Protein AF-A0A4U8YUA2-F1 (afdb_monomer)

Mean predicted aligned error: 18.67 Å

Radius of gyration: 27.43 Å; Cα contacts (8 Å, |Δi|>4): 202; chains: 1; bounding box: 52×54×70 Å

Solvent-accessible surface area (backbone atoms only — not comparable to full-atom values): 13940 Å² total; per-residue (Å²): 134,86,80,70,59,59,68,62,52,44,63,75,42,66,85,40,68,74,49,69,78,42,39,79,84,63,69,68,68,74,66,82,73,74,81,74,66,74,56,71,40,84,48,94,53,44,68,64,56,44,57,73,78,28,96,49,52,61,60,50,37,63,76,41,53,87,39,75,69,44,64,33,20,24,35,80,49,64,67,50,71,56,73,74,72,81,74,72,44,51,46,78,49,90,68,47,62,54,50,66,73,77,32,96,54,40,59,64,52,36,66,77,38,54,85,38,73,70,47,63,32,18,26,38,76,48,57,76,31,72,57,66,71,78,79,58,70,99,51,44,58,47,79,50,91,66,46,73,58,53,56,76,78,30,95,53,38,50,64,50,31,65,77,39,54,85,40,70,70,45,63,35,15,31,39,76,36,61,75,36,70,58,73,76,74,65,97,75,66,62,48,80,48,92,62,45,87,68,66,83,41,89,95,53,58,60,58,59,49,29,66,76,38,49,85,38,70,81,40,54,38,13,32,42,78,44,66,72,102

pLDDT: mean 80.49, std 14.38, range [41.41, 97.56]

Secondary structure (DSSP, 8-state):
-----HHHHHHHTTTSHHHHH-TTTTT---S-------PPPSSS-HHHHHHHH-S-HHHHHHHTTTSHHHHT-TTTTT-PPPP--------SSS-THHHHHH-S-HHHHHHHTTTSHHHHT-TTTTTSS--------S----SSTTGGGGGGT-S-HHHHHHHTTTSHHHHT-TTTTTSSPPPPPPS----SSTTGGG---TTS-HHHHHHHTTTSHHHHT-TTTTT--

Structure (mmCIF, N/CA/C/O backbone):
data_AF-A0A4U8YUA2-F1
#
_entry.id   AF-A0A4U8YUA2-F1
#
loop_
_atom_site.group_PDB
_atom_site.id
_atom_site.type_symbol
_atom_site.label_atom_id
_atom_site.label_alt_id
_atom_site.label_comp_id
_atom_site.label_asym_id
_atom_site.label_entity_id
_atom_site.label_seq_id
_atom_site.pdbx_PDB_ins_code
_atom_site.Cartn_x
_atom_site.Cartn_y
_atom_site.Cartn_z
_atom_site.occupancy
_atom_site.B_iso_or_equiv
_atom_site.auth_seq_id
_atom_site.auth_comp_id
_atom_site.auth_asym_id
_atom_site.auth_atom_id
_atom_site.pdbx_PDB_model_num
ATOM 1 N N . ARG A 1 1 ? 25.770 -28.153 21.456 1.00 42.25 1 ARG A N 1
ATOM 2 C CA . ARG A 1 1 ? 24.840 -27.017 21.234 1.00 42.25 1 ARG A CA 1
ATOM 3 C C . ARG A 1 1 ? 23.872 -27.000 22.407 1.00 42.25 1 ARG A C 1
ATOM 5 O O . ARG A 1 1 ? 23.045 -27.896 22.490 1.00 42.25 1 ARG A O 1
ATOM 12 N N . ASN A 1 2 ? 24.036 -26.063 23.341 1.00 42.47 2 ASN A N 1
ATOM 13 C CA . ASN A 1 2 ? 23.171 -25.959 24.515 1.00 42.47 2 ASN A CA 1
ATOM 14 C C . ASN A 1 2 ? 21.816 -25.395 24.082 1.00 42.47 2 ASN A C 1
ATOM 16 O O .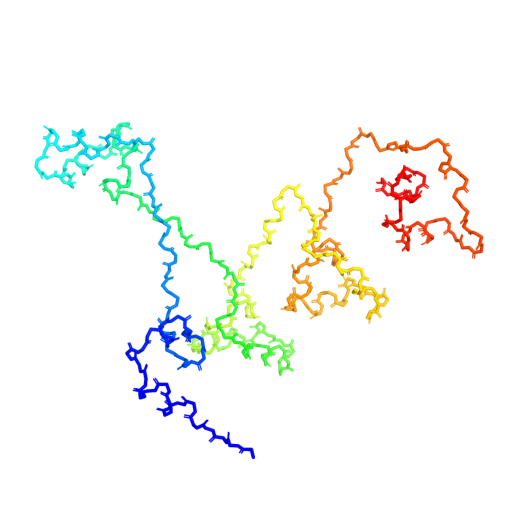 ASN A 1 2 ? 21.698 -24.202 23.813 1.00 42.47 2 ASN A O 1
ATOM 20 N N . HIS A 1 3 ? 20.812 -26.261 23.973 1.00 47.25 3 HIS A N 1
ATOM 21 C CA . HIS A 1 3 ? 19.421 -25.840 23.871 1.00 47.25 3 HIS A CA 1
ATOM 22 C C . HIS A 1 3 ? 18.975 -25.395 25.264 1.00 47.25 3 HIS A C 1
ATOM 24 O O . HIS A 1 3 ? 18.514 -26.205 26.062 1.00 47.25 3 HIS A O 1
ATOM 30 N N . TYR A 1 4 ? 19.168 -24.117 25.586 1.00 61.84 4 TYR A N 1
ATOM 31 C CA . TYR A 1 4 ? 18.462 -23.542 26.721 1.00 61.84 4 TYR A CA 1
ATOM 32 C C . TYR A 1 4 ? 16.973 -23.507 26.380 1.00 61.84 4 TYR A C 1
ATOM 34 O O . TYR A 1 4 ? 16.578 -23.005 25.327 1.00 61.84 4 TYR A O 1
ATOM 42 N N . ASP A 1 5 ? 16.161 -24.078 27.265 1.00 81.69 5 ASP A N 1
ATOM 43 C CA . ASP A 1 5 ? 14.710 -23.976 27.212 1.00 81.69 5 ASP A CA 1
ATOM 44 C C . ASP A 1 5 ? 14.322 -22.513 27.462 1.00 81.69 5 ASP A C 1
ATOM 46 O O . ASP A 1 5 ? 14.266 -22.034 28.600 1.00 81.69 5 ASP A O 1
ATOM 50 N N . VAL A 1 6 ? 14.122 -21.789 26.360 1.00 73.38 6 VAL A N 1
ATOM 51 C CA . VAL A 1 6 ? 13.794 -20.360 26.346 1.00 73.38 6 VAL A CA 1
ATOM 52 C C . VAL A 1 6 ? 12.538 -20.089 27.171 1.00 73.38 6 VAL A C 1
ATOM 54 O O . VAL A 1 6 ? 12.487 -19.087 27.878 1.00 73.38 6 VAL A O 1
ATOM 57 N N . ALA A 1 7 ? 11.557 -20.998 27.166 1.00 74.75 7 ALA A N 1
ATOM 58 C CA . ALA A 1 7 ? 10.335 -20.824 27.941 1.00 74.75 7 ALA A CA 1
ATOM 59 C C . ALA A 1 7 ? 10.626 -20.854 29.447 1.00 74.75 7 ALA A C 1
ATOM 61 O O . ALA A 1 7 ? 10.142 -19.998 30.189 1.00 74.75 7 ALA A O 1
ATOM 62 N N . LYS A 1 8 ? 11.472 -21.789 29.895 1.00 80.69 8 LYS A N 1
ATOM 63 C CA . LYS A 1 8 ? 11.865 -21.900 31.305 1.00 80.69 8 LYS A CA 1
ATOM 64 C C . LYS A 1 8 ? 12.661 -20.681 31.778 1.00 80.69 8 LYS A C 1
ATOM 66 O O . LYS A 1 8 ? 12.400 -20.174 32.867 1.00 80.69 8 LYS A O 1
ATOM 71 N N . TYR A 1 9 ? 13.574 -20.182 30.945 1.00 80.31 9 TYR A N 1
ATOM 72 C CA . TYR A 1 9 ? 14.346 -18.969 31.228 1.00 80.31 9 TYR A CA 1
ATOM 73 C C . TYR A 1 9 ? 13.445 -17.727 31.324 1.00 80.31 9 TYR A C 1
ATOM 75 O O . TYR A 1 9 ? 13.464 -17.012 32.322 1.00 80.31 9 TYR A O 1
ATOM 83 N N . CYS A 1 10 ? 12.580 -17.517 30.332 1.00 79.50 10 CYS A N 1
ATOM 84 C CA . CYS A 1 10 ? 11.653 -16.389 30.295 1.00 79.50 10 CYS A CA 1
ATOM 85 C C . CYS A 1 10 ? 10.691 -16.357 31.492 1.00 79.50 10 CYS A C 1
ATOM 87 O O . CYS A 1 10 ? 10.345 -15.283 31.979 1.00 79.50 10 CYS A O 1
ATOM 89 N N . ASN A 1 11 ? 10.254 -17.522 31.980 1.00 80.50 11 ASN A N 1
ATOM 90 C CA . ASN A 1 11 ? 9.349 -17.592 33.126 1.00 80.50 11 ASN A CA 1
ATOM 91 C C . ASN A 1 11 ? 10.069 -17.307 34.454 1.00 80.50 11 ASN A C 1
ATOM 93 O O . ASN A 1 11 ? 9.497 -16.664 35.331 1.00 80.50 11 ASN A O 1
ATOM 97 N N . ALA A 1 12 ? 11.325 -17.745 34.590 1.00 87.19 12 ALA A N 1
ATOM 98 C CA . ALA A 1 12 ? 12.141 -17.487 35.777 1.00 87.19 12 ALA A CA 1
ATOM 99 C C . ALA A 1 12 ? 12.519 -16.002 35.930 1.00 87.19 12 ALA A C 1
ATOM 101 O O . ALA A 1 12 ? 12.613 -15.512 37.050 1.00 87.19 12 ALA A O 1
ATOM 102 N N . HIS A 1 13 ? 12.671 -15.283 34.815 1.00 81.88 13 HIS A N 1
ATOM 103 C CA . HIS A 1 13 ? 13.149 -13.895 34.775 1.00 81.88 13 HIS A CA 1
ATOM 104 C C . HIS A 1 13 ? 12.051 -12.867 34.450 1.00 81.88 13 HIS A C 1
ATOM 106 O O . HIS A 1 13 ? 12.325 -11.752 34.014 1.00 81.88 13 HIS A O 1
ATOM 112 N N . ARG A 1 14 ? 10.776 -13.210 34.671 1.00 78.81 14 ARG A N 1
ATOM 113 C CA . ARG A 1 14 ? 9.614 -12.380 34.295 1.00 78.81 14 ARG A CA 1
ATOM 114 C C . ARG A 1 14 ? 9.592 -10.972 34.920 1.00 78.81 14 ARG A C 1
ATOM 116 O O . ARG A 1 14 ? 8.882 -10.102 34.423 1.00 78.81 14 ARG A O 1
ATOM 123 N N . GLY A 1 15 ? 10.316 -10.762 36.020 1.00 76.12 15 GLY A N 1
ATOM 124 C CA . GLY A 1 15 ? 10.404 -9.480 36.728 1.00 76.12 15 GLY A CA 1
ATOM 125 C C . GLY A 1 15 ? 11.532 -8.558 36.258 1.00 76.12 15 GLY A C 1
ATOM 126 O O . GLY A 1 15 ? 11.497 -7.371 36.589 1.00 76.12 15 GLY A O 1
ATOM 127 N N . ASP A 1 16 ? 12.485 -9.076 35.481 1.00 82.19 16 ASP A N 1
ATOM 128 C CA . ASP A 1 16 ? 13.707 -8.364 35.112 1.00 82.19 16 ASP A CA 1
ATOM 129 C C . ASP A 1 16 ? 13.422 -7.336 34.010 1.00 82.19 16 ASP A C 1
ATOM 131 O O . ASP A 1 16 ? 12.700 -7.612 33.047 1.00 82.19 16 ASP A O 1
ATOM 135 N N . ASP A 1 17 ? 14.017 -6.148 34.117 1.00 74.44 17 ASP A N 1
ATOM 136 C CA . ASP A 1 17 ? 13.772 -5.048 33.172 1.00 74.44 17 ASP A CA 1
ATOM 137 C C . ASP A 1 17 ? 14.191 -5.405 31.737 1.00 74.44 17 ASP A C 1
ATOM 139 O O . ASP A 1 17 ? 13.500 -5.072 30.777 1.00 74.44 17 ASP A O 1
ATOM 143 N N . PHE A 1 18 ? 15.231 -6.230 31.593 1.00 69.25 18 PHE A N 1
ATOM 144 C CA . PHE A 1 18 ? 15.662 -6.780 30.307 1.00 69.25 18 PHE A CA 1
ATOM 145 C C . PHE A 1 18 ? 14.570 -7.609 29.599 1.00 69.25 18 PHE A C 1
ATOM 147 O O . PHE A 1 18 ? 14.454 -7.575 28.373 1.00 69.25 18 PHE A O 1
ATOM 154 N N . ILE A 1 19 ? 13.736 -8.336 30.353 1.00 70.06 19 ILE A N 1
ATOM 155 C CA . ILE A 1 19 ? 12.627 -9.130 29.800 1.00 70.06 19 ILE A CA 1
ATOM 156 C C . ILE A 1 19 ? 11.422 -8.235 29.469 1.00 70.06 19 ILE A C 1
ATOM 158 O O . ILE A 1 19 ? 10.691 -8.526 28.518 1.00 70.06 19 ILE A O 1
ATOM 162 N N . LYS A 1 20 ? 11.239 -7.118 30.189 1.00 63.59 20 LYS A N 1
ATOM 163 C CA . LYS A 1 20 ? 10.190 -6.119 29.907 1.00 63.59 20 LYS A CA 1
ATOM 164 C C . LYS A 1 20 ? 10.446 -5.369 28.597 1.00 63.59 20 LYS A C 1
ATOM 166 O O . LYS A 1 20 ? 9.499 -5.148 27.844 1.00 63.59 20 LYS A O 1
ATOM 171 N N . ASP A 1 21 ? 11.709 -5.071 28.291 1.00 59.22 21 ASP A N 1
ATOM 172 C CA . ASP A 1 21 ? 12.109 -4.363 27.066 1.00 59.22 21 ASP A CA 1
ATOM 173 C C . ASP A 1 21 ? 12.197 -5.271 25.822 1.00 59.22 21 ASP A C 1
ATOM 175 O O . ASP A 1 21 ? 12.229 -4.786 24.689 1.00 59.22 21 ASP A O 1
ATOM 179 N N . CYS A 1 22 ? 12.173 -6.601 25.993 1.00 51.31 22 CYS A N 1
ATOM 180 C CA . CYS A 1 22 ? 12.247 -7.577 24.896 1.00 51.31 22 CYS A CA 1
ATOM 181 C C . CYS A 1 22 ? 11.047 -8.553 24.829 1.00 51.31 22 CYS A C 1
ATOM 183 O O . CYS A 1 22 ? 11.218 -9.777 24.758 1.00 51.31 22 CYS A O 1
ATOM 185 N N . PRO A 1 23 ? 9.798 -8.057 24.739 1.00 56.34 23 PRO A N 1
ATOM 186 C CA . PRO A 1 23 ? 8.598 -8.892 24.853 1.00 56.34 23 PRO A CA 1
ATOM 187 C C . PRO A 1 23 ? 8.382 -9.849 23.660 1.00 56.34 23 PRO A C 1
ATOM 189 O O . PRO A 1 23 ? 7.576 -10.779 23.736 1.00 56.34 23 PRO A O 1
ATOM 192 N N . ARG A 1 24 ? 9.133 -9.671 22.560 1.00 56.09 24 ARG A N 1
ATOM 193 C CA . ARG A 1 24 ? 9.069 -10.524 21.360 1.00 56.09 24 ARG A CA 1
ATOM 194 C C . ARG A 1 24 ? 9.702 -11.905 21.534 1.00 56.09 24 ARG A C 1
ATOM 196 O O . ARG A 1 24 ? 9.204 -12.848 20.929 1.00 56.09 24 ARG A O 1
ATOM 203 N N . PHE A 1 25 ? 10.771 -12.038 22.322 1.00 59.81 25 PHE A N 1
ATOM 204 C CA . PHE A 1 25 ? 11.511 -13.306 22.427 1.00 59.81 25 PHE A CA 1
ATOM 205 C C . PHE A 1 25 ? 10.837 -14.322 23.354 1.00 59.81 25 PHE A C 1
ATOM 207 O O . PHE A 1 25 ? 10.922 -15.523 23.115 1.00 59.81 25 PHE A O 1
ATOM 214 N N . CYS A 1 26 ? 10.123 -13.845 24.371 1.00 66.31 26 CYS A N 1
ATOM 215 C CA . CYS A 1 26 ? 9.484 -14.696 25.373 1.00 66.31 26 CYS A CA 1
ATOM 216 C C . CYS A 1 26 ? 7.994 -14.973 25.114 1.00 66.31 26 CYS A C 1
ATOM 218 O O . CYS A 1 26 ? 7.341 -15.614 25.932 1.00 66.31 26 CYS A O 1
ATOM 220 N N . GLY A 1 27 ? 7.424 -14.469 24.012 1.00 59.69 27 GLY A N 1
ATOM 221 C CA . GLY A 1 27 ? 6.011 -14.687 23.679 1.00 59.69 27 GLY A CA 1
ATOM 222 C C . GLY A 1 27 ? 5.011 -14.051 24.657 1.00 59.69 27 GLY A C 1
ATOM 223 O O . GLY A 1 27 ? 3.823 -14.344 24.579 1.00 59.69 27 GLY A O 1
ATOM 224 N N . PHE A 1 28 ? 5.454 -13.162 25.555 1.00 59.28 28 PHE A N 1
ATOM 225 C CA . PHE A 1 28 ? 4.600 -12.490 26.544 1.00 59.28 28 PHE A CA 1
ATOM 226 C C . PHE A 1 28 ? 3.779 -11.322 25.979 1.00 59.28 28 PHE A C 1
ATOM 228 O O . PHE A 1 28 ? 3.038 -10.685 26.727 1.00 59.28 28 PHE A O 1
ATOM 235 N N . CYS A 1 29 ? 3.861 -11.043 24.674 1.00 51.66 29 CYS A N 1
ATOM 236 C CA . CYS A 1 29 ? 2.968 -10.099 24.005 1.00 51.66 29 CYS A CA 1
ATOM 237 C C . CYS A 1 29 ? 1.522 -10.624 23.992 1.00 51.66 29 CYS A C 1
ATOM 239 O O . CYS A 1 29 ? 1.038 -11.120 22.975 1.00 51.66 29 CYS A O 1
ATOM 241 N N . ASN A 1 30 ? 0.804 -10.456 25.099 1.00 45.62 30 ASN A N 1
ATOM 242 C CA . ASN A 1 30 ? -0.648 -10.455 25.082 1.00 45.62 30 ASN A CA 1
ATOM 243 C C . ASN A 1 30 ? -1.097 -9.102 24.534 1.00 45.62 30 ASN A C 1
ATOM 245 O O . ASN A 1 30 ? -0.957 -8.090 25.211 1.00 45.62 30 ASN A O 1
ATOM 249 N N . SER A 1 31 ? -1.625 -9.113 23.307 1.00 42.41 31 SER A N 1
ATOM 250 C CA . SER A 1 31 ? -2.227 -7.984 22.585 1.00 42.41 31 SER A CA 1
ATOM 251 C C . SER A 1 31 ? -1.337 -6.747 22.420 1.00 42.41 31 SER A C 1
ATOM 253 O O . SER A 1 31 ? -0.896 -6.116 23.372 1.00 42.41 31 SER A O 1
ATOM 255 N N . ARG A 1 32 ? -1.148 -6.324 21.166 1.00 41.41 32 ARG A N 1
ATOM 256 C CA . ARG A 1 32 ? -0.830 -4.927 20.856 1.00 41.41 32 ARG A CA 1
ATOM 257 C C . ARG A 1 32 ? -1.768 -4.063 21.704 1.00 41.41 32 ARG A C 1
ATOM 259 O O . ARG A 1 32 ? -2.973 -4.107 21.459 1.00 41.41 32 ARG A O 1
ATOM 266 N N . GLN A 1 33 ? -1.252 -3.327 22.691 1.00 42.41 33 GLN A N 1
ATOM 267 C CA . GLN A 1 33 ? -2.025 -2.212 23.219 1.00 42.41 33 GLN A CA 1
ATOM 268 C C . GLN A 1 33 ? -2.370 -1.368 21.991 1.00 42.41 33 GLN A C 1
ATOM 270 O O . GLN A 1 33 ? -1.455 -1.020 21.233 1.00 42.41 33 GLN A O 1
ATOM 275 N N . PRO A 1 34 ? -3.662 -1.149 21.696 1.00 43.88 34 PRO A N 1
ATOM 276 C CA . PRO A 1 34 ? -4.023 -0.266 20.608 1.00 43.88 34 PRO A CA 1
ATOM 277 C C . PRO A 1 34 ? -3.313 1.048 20.899 1.00 43.88 34 PRO A C 1
ATOM 279 O O . PRO A 1 34 ? -3.418 1.558 22.014 1.00 43.88 34 PRO A O 1
ATOM 282 N N . VAL A 1 35 ? -2.538 1.540 19.929 1.00 44.75 35 VAL A N 1
ATOM 283 C CA . VAL A 1 35 ? -2.001 2.900 19.967 1.00 44.75 35 VAL A CA 1
ATOM 284 C C . VAL A 1 35 ? -3.204 3.775 20.281 1.00 44.75 35 VAL A C 1
ATOM 286 O O . VAL A 1 35 ? -4.112 3.881 19.453 1.00 44.75 35 VAL A O 1
ATOM 289 N N . GLN A 1 36 ? -3.293 4.273 21.516 1.00 47.56 36 GLN A N 1
ATOM 290 C CA . GLN A 1 36 ? -4.397 5.130 21.902 1.00 47.56 36 GLN A CA 1
ATOM 291 C C . GLN A 1 36 ? -4.201 6.394 21.088 1.00 47.56 36 GLN A C 1
ATOM 293 O O . GLN A 1 36 ? -3.315 7.196 21.368 1.00 47.56 36 GLN A O 1
ATOM 298 N N . VAL A 1 37 ? -4.976 6.525 20.015 1.00 53.03 37 VAL A N 1
ATOM 299 C CA . VAL A 1 37 ? -5.079 7.786 19.303 1.00 53.03 37 VAL A CA 1
ATOM 300 C C . VAL A 1 37 ? -5.806 8.716 20.261 1.00 53.03 37 VAL A C 1
ATOM 302 O O . VAL A 1 37 ? -7.031 8.681 20.378 1.00 53.03 37 VAL A O 1
ATOM 305 N N . VAL A 1 38 ? -5.017 9.459 21.034 1.00 59.03 38 VAL A N 1
ATOM 306 C CA . VAL A 1 38 ? -5.508 10.459 21.971 1.00 59.03 38 VAL A CA 1
ATOM 307 C C . VAL A 1 38 ? -6.126 11.557 21.125 1.00 59.03 38 VAL A C 1
ATOM 309 O O . VAL A 1 38 ? -5.462 12.189 20.308 1.00 59.03 38 VAL A O 1
ATOM 312 N N . CYS A 1 39 ? -7.431 11.738 21.262 1.00 72.25 39 CYS A N 1
ATOM 313 C CA . CYS A 1 39 ? -8.081 12.873 20.646 1.00 72.25 39 CYS A CA 1
ATOM 314 C C . CYS A 1 39 ? -7.733 14.125 21.445 1.00 72.25 39 CYS A C 1
ATOM 316 O O . CYS A 1 39 ? -7.845 14.133 22.672 1.00 72.25 39 CYS A O 1
ATOM 318 N N . HIS A 1 40 ? -7.287 15.159 20.744 1.00 81.19 40 HIS A N 1
ATOM 319 C CA . HIS A 1 40 ? -6.853 16.403 21.353 1.00 81.19 40 HIS A CA 1
ATOM 320 C C . HIS A 1 40 ? -7.950 17.457 21.256 1.00 81.19 40 HIS A C 1
ATOM 322 O O . HIS A 1 40 ? -8.667 17.541 20.258 1.00 81.19 40 HIS A O 1
ATOM 328 N N . ASP A 1 41 ? -8.052 18.281 22.293 1.00 86.81 41 ASP A N 1
ATOM 329 C CA . ASP A 1 41 ? -8.807 19.521 22.212 1.00 86.81 41 ASP A CA 1
ATOM 330 C C . ASP A 1 41 ? -8.132 20.456 21.207 1.00 86.81 41 ASP A C 1
ATOM 332 O O . ASP A 1 41 ? -6.905 20.566 21.162 1.00 86.81 41 ASP A O 1
ATOM 336 N N . THR A 1 42 ? -8.923 21.170 20.409 1.00 86.81 42 THR A N 1
ATOM 337 C CA . THR A 1 42 ? -8.382 22.210 19.521 1.00 86.81 42 THR A CA 1
ATOM 338 C C . THR A 1 42 ? -7.996 23.468 20.303 1.00 86.81 42 THR A C 1
ATOM 340 O O . THR A 1 42 ? -7.385 24.381 19.752 1.00 86.81 42 THR A O 1
ATOM 343 N N . ARG A 1 43 ? -8.362 23.527 21.590 1.00 89.00 43 ARG A N 1
ATOM 344 C CA . ARG A 1 43 ? -8.013 24.582 22.541 1.00 89.00 43 ARG A CA 1
ATOM 345 C C . ARG A 1 43 ? -7.327 24.004 23.769 1.00 89.00 43 ARG A C 1
ATOM 347 O O . ARG A 1 43 ? -7.638 22.911 24.214 1.00 89.00 43 ARG A O 1
ATOM 354 N N . ASN A 1 44 ? -6.429 24.780 24.362 1.00 89.38 44 ASN A N 1
ATOM 355 C CA . ASN A 1 44 ? -5.664 24.375 25.543 1.00 89.38 44 ASN A CA 1
ATOM 356 C C . ASN A 1 44 ? -6.307 24.798 26.878 1.00 89.38 44 ASN A C 1
ATOM 358 O O . ASN A 1 44 ? -5.817 24.415 27.938 1.00 89.38 44 ASN A O 1
ATOM 362 N N . ASP A 1 45 ? -7.380 25.594 26.855 1.00 90.00 45 ASP A N 1
ATOM 363 C CA . ASP A 1 45 ? -8.019 26.149 28.051 1.00 90.00 45 ASP A CA 1
ATOM 364 C C . ASP A 1 45 ? -9.298 25.412 28.481 1.00 90.00 45 ASP A C 1
ATOM 366 O O . ASP A 1 45 ? -9.905 25.786 29.486 1.00 90.00 45 ASP A O 1
ATOM 370 N N . CYS A 1 46 ? -9.671 24.339 27.779 1.00 89.75 46 CYS A N 1
ATOM 371 C CA . CYS A 1 46 ? -10.886 23.553 27.999 1.00 89.75 46 CYS A CA 1
ATOM 372 C C . CYS A 1 46 ? -11.084 23.124 29.460 1.00 89.75 46 CYS A C 1
ATOM 374 O O . CYS A 1 46 ? -12.109 23.454 30.061 1.00 89.75 46 CYS A O 1
ATOM 376 N N . SER A 1 47 ? -10.082 22.490 30.079 1.00 87.12 47 SER A N 1
ATOM 377 C CA . SER A 1 47 ? -10.161 22.036 31.476 1.00 87.12 47 SER A CA 1
ATOM 378 C C . SER A 1 47 ? -10.388 23.183 32.460 1.00 87.12 47 SER A C 1
ATOM 380 O O . SER A 1 47 ? -11.164 23.052 33.403 1.00 87.12 47 SER A O 1
ATOM 382 N N . ARG A 1 48 ? -9.740 24.334 32.237 1.00 88.38 48 ARG A N 1
ATOM 383 C CA . ARG A 1 48 ? -9.845 25.496 33.132 1.00 88.38 48 ARG A CA 1
ATOM 384 C C . ARG A 1 48 ? -11.186 26.203 32.985 1.00 88.38 48 ARG A C 1
ATOM 386 O O . ARG A 1 48 ? -11.737 26.668 33.977 1.00 88.38 48 ARG A O 1
ATOM 393 N N . VAL A 1 49 ? -11.676 26.337 31.757 1.00 84.50 49 VAL A N 1
ATOM 394 C CA . VAL A 1 49 ? -12.931 27.038 31.479 1.00 84.50 49 VAL A CA 1
ATOM 395 C C . VAL A 1 49 ? -14.109 26.215 31.985 1.00 84.50 49 VAL A C 1
ATOM 397 O O . VAL A 1 49 ? -14.937 26.754 32.709 1.00 84.50 49 VAL A O 1
ATOM 400 N N . ILE A 1 50 ? -14.150 24.911 31.707 1.00 87.31 50 ILE A N 1
ATOM 401 C CA . ILE A 1 50 ? -15.258 24.055 32.151 1.00 87.31 50 ILE A CA 1
ATOM 402 C C . ILE A 1 50 ? -15.290 23.942 33.685 1.00 87.31 50 ILE A C 1
ATOM 404 O O . ILE A 1 50 ? -16.358 24.070 34.282 1.00 87.31 50 ILE A O 1
ATOM 408 N N . ALA A 1 51 ? -14.126 23.828 34.336 1.00 86.38 51 ALA A N 1
ATOM 409 C CA . ALA A 1 51 ? -14.032 23.773 35.798 1.00 86.38 51 ALA A CA 1
ATOM 410 C C . ALA A 1 51 ? -14.503 25.056 36.514 1.00 86.38 51 ALA A C 1
ATOM 412 O O . ALA A 1 51 ? -14.780 25.015 37.709 1.00 86.38 51 ALA A O 1
ATOM 413 N N . ARG A 1 52 ? -14.602 26.200 35.815 1.00 88.06 52 ARG A N 1
ATOM 414 C CA . ARG A 1 52 ? -15.176 27.434 36.387 1.00 88.06 52 ARG A CA 1
ATOM 415 C C . ARG A 1 52 ? -16.701 27.430 36.416 1.00 88.06 52 ARG A C 1
ATOM 417 O O . ARG A 1 52 ? -17.275 28.138 37.235 1.00 88.06 52 ARG A O 1
ATOM 424 N N . TYR A 1 53 ? -17.339 26.682 35.518 1.00 84.12 53 TYR A N 1
ATOM 425 C CA . TYR A 1 53 ? -18.795 26.677 35.370 1.00 84.12 53 TYR A CA 1
ATOM 426 C C . TYR A 1 53 ? -19.465 25.494 36.065 1.00 84.12 53 TYR A C 1
ATOM 428 O O . TYR A 1 53 ? -20.646 25.574 36.394 1.00 84.12 53 TYR A O 1
ATOM 436 N N . SER A 1 54 ? -18.739 24.399 36.295 1.00 82.44 54 SER A N 1
ATOM 437 C CA . SER A 1 54 ? -19.291 23.211 36.936 1.00 82.44 54 SER A CA 1
ATOM 438 C C . SER A 1 54 ? -18.218 22.420 37.676 1.00 82.44 54 SER A C 1
ATOM 440 O O . SER A 1 54 ? -17.103 22.252 37.184 1.00 82.44 54 SER A O 1
ATOM 442 N N . HIS A 1 55 ? -18.589 21.868 38.832 1.00 84.25 55 HIS A N 1
ATOM 443 C CA . HIS A 1 55 ? -17.803 20.833 39.507 1.00 84.25 55 HIS A CA 1
ATOM 444 C C . HIS A 1 55 ? -17.891 19.479 38.785 1.00 84.25 55 HIS A C 1
ATOM 446 O O . HIS A 1 55 ? -16.989 18.656 38.918 1.00 84.25 55 HIS A O 1
ATOM 452 N N . ASP A 1 56 ? -18.945 19.267 37.989 1.00 89.31 56 ASP A N 1
ATOM 453 C CA . ASP A 1 56 ? -19.112 18.099 37.126 1.00 89.31 56 ASP A CA 1
ATOM 454 C C . ASP A 1 56 ? -18.902 18.502 35.661 1.00 89.31 56 ASP A C 1
ATOM 456 O O . ASP A 1 56 ? -19.794 19.024 34.981 1.00 89.31 56 ASP A O 1
ATOM 460 N N . VAL A 1 57 ? -17.674 18.277 35.192 1.00 86.94 57 VAL A N 1
ATOM 461 C CA . VAL A 1 57 ? -17.237 18.531 33.812 1.00 86.94 57 VAL A CA 1
ATOM 462 C C . VAL A 1 57 ? -18.090 17.741 32.823 1.00 86.94 57 VAL A C 1
ATOM 464 O O . VAL A 1 57 ? -18.460 18.258 31.771 1.00 86.94 57 VAL A O 1
ATOM 467 N N . ARG A 1 58 ? -18.429 16.494 33.156 1.00 86.81 58 ARG A N 1
ATOM 468 C CA . ARG A 1 58 ? -19.111 15.578 32.244 1.00 86.81 58 ARG A CA 1
ATOM 469 C C . ARG A 1 58 ? -20.560 16.002 32.039 1.00 86.81 58 ARG A C 1
ATOM 471 O O . ARG A 1 58 ? -21.023 16.038 30.899 1.00 86.81 58 ARG A O 1
ATOM 478 N N . ASP A 1 59 ? -21.253 16.365 33.111 1.00 89.25 59 ASP A N 1
ATOM 479 C CA . ASP A 1 59 ? -22.625 16.863 33.031 1.00 89.25 59 ASP A CA 1
ATOM 480 C C . ASP A 1 59 ? -22.714 18.200 32.269 1.00 89.25 59 ASP A C 1
ATOM 482 O O . ASP A 1 59 ? -23.551 18.357 31.377 1.00 89.25 59 ASP A O 1
ATOM 486 N N . TYR A 1 60 ? -21.780 19.127 32.521 1.00 92.06 60 TYR A N 1
ATOM 487 C CA . TYR A 1 60 ? -21.687 20.382 31.764 1.00 92.06 60 TYR A CA 1
ATOM 488 C C . TYR A 1 60 ? -21.478 20.129 30.267 1.00 92.06 60 TYR A C 1
ATOM 490 O O . TYR A 1 60 ? -22.223 20.636 29.427 1.00 92.06 60 TYR A O 1
ATOM 498 N N . CYS A 1 61 ? -20.504 19.284 29.924 1.00 92.81 61 CYS A N 1
ATOM 499 C CA . CYS A 1 61 ? -20.237 18.902 28.544 1.00 92.81 61 CYS A CA 1
ATOM 500 C C . CYS A 1 61 ? -21.481 18.304 27.868 1.00 92.81 61 CYS A C 1
ATOM 502 O O . CYS A 1 61 ? -21.759 18.626 26.714 1.00 92.81 61 CYS A O 1
ATOM 504 N N . HIS A 1 62 ? -22.251 17.449 28.554 1.00 91.94 62 HIS A N 1
ATOM 505 C CA . HIS A 1 62 ? -23.462 16.848 27.985 1.00 91.94 62 HIS A CA 1
ATOM 506 C C . HIS A 1 62 ? -24.568 17.872 27.725 1.00 91.94 62 HIS A C 1
ATOM 508 O O . HIS A 1 62 ? -25.170 17.840 26.649 1.00 91.94 62 HIS A O 1
ATOM 514 N N . ARG A 1 63 ? -24.809 18.789 28.668 1.00 94.38 63 ARG A N 1
ATOM 515 C CA . ARG A 1 63 ? -25.824 19.844 28.528 1.00 94.38 63 ARG A CA 1
ATOM 516 C C . ARG A 1 63 ? -25.490 20.829 27.407 1.00 94.38 63 ARG A C 1
ATOM 518 O O . ARG A 1 63 ? -26.382 21.237 26.670 1.00 94.38 63 ARG A O 1
ATOM 525 N N . HIS A 1 64 ? -24.207 21.134 27.225 1.00 93.25 64 HIS A N 1
ATOM 526 C CA . HIS A 1 64 ? -23.725 22.126 26.262 1.00 93.25 64 HIS A CA 1
ATOM 527 C C . HIS A 1 64 ? -23.076 21.503 25.012 1.00 93.25 64 HIS A C 1
ATOM 529 O O . HIS A 1 64 ? -22.349 22.172 24.284 1.00 93.25 64 HIS A O 1
ATOM 535 N N . ARG A 1 65 ? -23.353 20.226 24.710 1.00 90.69 65 ARG A N 1
ATOM 536 C CA . ARG A 1 65 ? -22.693 19.451 23.636 1.00 90.69 65 ARG A CA 1
ATOM 537 C C . ARG A 1 65 ? -22.682 20.129 22.260 1.00 90.69 65 ARG A C 1
ATOM 539 O O . ARG A 1 65 ? -21.759 19.916 21.477 1.00 90.69 65 ARG A O 1
ATOM 546 N N . ASN A 1 66 ? -23.717 20.907 21.955 1.00 90.00 66 ASN A N 1
ATOM 547 C CA . ASN A 1 66 ? -23.882 21.558 20.655 1.00 90.00 66 ASN A CA 1
ATOM 548 C C . ASN A 1 66 ? -23.277 22.967 20.597 1.00 90.00 66 ASN A C 1
ATOM 550 O O . ASN A 1 66 ? -23.314 23.592 19.540 1.00 90.00 66 ASN A O 1
ATOM 554 N N . GLU A 1 67 ? -22.726 23.479 21.697 1.00 93.25 67 GLU A N 1
ATOM 555 C CA . GLU A 1 67 ? -22.108 24.799 21.702 1.00 93.25 67 GLU A CA 1
ATOM 556 C C . GLU A 1 67 ? -20.747 24.786 20.989 1.00 93.25 67 GLU A C 1
ATOM 558 O O . GLU A 1 67 ? -19.958 23.855 21.190 1.00 93.25 67 GLU A O 1
ATOM 563 N N . PRO A 1 68 ? -20.409 25.842 20.220 1.00 90.62 68 PRO A N 1
ATOM 564 C CA . PRO A 1 68 ? -19.131 25.930 19.510 1.00 90.62 68 PRO A CA 1
ATOM 565 C C . PRO A 1 68 ? -17.911 25.766 20.423 1.00 90.62 68 PRO A C 1
ATOM 567 O O . PRO A 1 68 ? -16.895 25.214 20.011 1.00 90.62 68 PRO A O 1
ATOM 570 N N . PHE A 1 69 ? -18.018 26.221 21.676 1.00 90.31 69 PHE A N 1
ATOM 571 C CA . PHE A 1 69 ? -16.968 26.065 22.679 1.00 90.31 69 PHE A CA 1
ATOM 572 C C . PHE A 1 69 ? -16.740 24.590 23.049 1.00 90.31 69 PHE A C 1
ATOM 574 O O . PHE A 1 69 ? -15.608 24.113 23.021 1.00 90.31 69 PHE A O 1
ATOM 581 N N . ILE A 1 70 ? -17.808 23.836 23.323 1.00 92.06 70 ILE A N 1
ATOM 582 C CA . ILE A 1 70 ? -17.719 22.414 23.683 1.00 92.06 70 ILE A CA 1
ATOM 583 C C . ILE A 1 70 ? -17.250 21.559 22.504 1.00 92.06 70 ILE A C 1
ATOM 585 O O . ILE A 1 70 ? -16.491 20.606 22.689 1.00 92.06 70 ILE A O 1
ATOM 589 N N . GLN A 1 71 ? -17.607 21.939 21.277 1.00 88.50 71 GLN A N 1
ATOM 590 C CA . GLN A 1 71 ? -17.107 21.284 20.065 1.00 88.50 71 GLN A CA 1
ATOM 591 C C . GLN A 1 71 ? -15.592 21.430 19.860 1.00 88.50 71 GLN A C 1
ATOM 593 O O . GLN A 1 71 ? -15.017 20.631 19.123 1.00 88.50 71 GLN A O 1
ATOM 598 N N . GLN A 1 72 ? -14.945 22.405 20.504 1.00 90.62 72 GLN A N 1
ATOM 599 C CA . GLN A 1 72 ? -13.487 22.593 20.494 1.00 90.62 72 GLN A CA 1
ATOM 600 C C . GLN A 1 72 ? -12.785 21.859 21.652 1.00 90.62 72 GLN A C 1
ATOM 602 O O . GLN A 1 72 ? -11.559 21.746 21.659 1.00 90.62 72 GLN A O 1
ATOM 607 N N . CYS A 1 73 ? -13.563 21.331 22.601 1.00 92.19 73 CYS A N 1
ATOM 608 C CA . CYS A 1 73 ? -13.109 20.668 23.824 1.00 92.19 73 CYS A CA 1
ATOM 609 C C . CYS A 1 73 ? -13.494 19.179 23.860 1.00 92.19 73 CYS A C 1
ATOM 611 O O . CYS A 1 73 ? -13.867 18.638 24.902 1.00 92.19 73 CYS A O 1
ATOM 613 N N . GLN A 1 74 ? -13.467 18.507 22.706 1.00 88.69 74 GLN A N 1
ATOM 614 C CA . GLN A 1 74 ? -13.953 17.131 22.569 1.00 88.69 74 GLN A CA 1
ATOM 615 C C . GLN A 1 74 ? -13.117 16.103 23.343 1.00 88.69 74 GLN A C 1
ATOM 617 O O . GLN A 1 74 ? -13.665 15.076 23.749 1.00 88.69 74 GLN A O 1
ATOM 622 N N . GLY A 1 75 ? -11.823 16.361 23.540 1.00 86.19 75 GLY A N 1
ATOM 623 C CA . GLY A 1 75 ? -10.925 15.539 24.345 1.00 86.19 75 GLY A CA 1
ATOM 624 C C . GLY A 1 75 ? -11.258 15.670 25.828 1.00 86.19 75 GLY A C 1
ATOM 625 O O . GLY A 1 75 ? -11.560 14.667 26.472 1.00 86.19 75 GLY A O 1
ATOM 626 N N . THR A 1 76 ? -11.323 16.904 26.343 1.00 90.81 76 THR A N 1
ATOM 627 C CA . THR A 1 76 ? -11.727 17.191 27.733 1.00 90.81 76 THR A CA 1
ATOM 628 C C . THR A 1 76 ? -13.139 16.676 28.037 1.00 90.81 76 THR A C 1
ATOM 630 O O . THR A 1 76 ? -13.377 16.113 29.103 1.00 90.81 76 THR A O 1
ATOM 633 N N . CYS A 1 77 ? -14.080 16.822 27.102 1.00 89.94 77 CYS A N 1
ATOM 634 C CA . CYS A 1 77 ? -15.463 16.369 27.264 1.00 89.94 77 CYS A CA 1
ATOM 635 C C . CYS A 1 77 ? -15.692 14.883 26.940 1.00 89.94 77 CYS A C 1
ATOM 637 O O . CYS A 1 77 ? -16.816 14.399 27.076 1.00 89.94 77 CYS A O 1
ATOM 639 N N . GLY A 1 78 ? -14.675 14.152 26.471 1.00 85.00 78 GLY A N 1
ATOM 640 C CA . GLY A 1 78 ? -14.811 12.744 26.081 1.00 85.00 78 GLY A CA 1
ATOM 641 C C . GLY A 1 78 ? -15.769 12.499 24.906 1.00 85.00 78 GLY A C 1
ATOM 642 O O . GLY A 1 78 ? -16.269 11.388 24.736 1.00 85.00 78 GLY A O 1
ATOM 643 N N . PHE A 1 79 ? -16.051 13.520 24.092 1.00 85.81 79 PHE A N 1
ATOM 644 C CA . PHE A 1 79 ? -16.906 13.410 22.902 1.00 85.81 79 PHE A CA 1
ATOM 645 C C . PHE A 1 79 ? -16.175 12.931 21.665 1.00 85.81 79 PHE A C 1
ATOM 647 O O . PHE A 1 79 ? -16.811 12.549 20.678 1.00 85.81 79 PHE A O 1
ATOM 654 N N . CYS A 1 80 ? -14.852 12.909 21.723 1.00 75.19 80 CYS A N 1
ATOM 655 C CA . CYS A 1 80 ? -14.067 12.302 20.683 1.00 75.19 80 CYS A CA 1
ATOM 656 C C . CYS A 1 80 ? -14.411 10.823 20.526 1.00 75.19 80 CYS A C 1
ATOM 658 O O . CYS A 1 80 ? -14.182 10.003 21.416 1.00 75.19 80 CYS A O 1
ATOM 660 N N . ARG A 1 81 ? -14.861 10.456 19.329 1.00 62.50 81 ARG A N 1
ATOM 661 C CA . ARG A 1 81 ? -14.607 9.107 18.839 1.00 62.50 81 ARG A CA 1
ATOM 662 C C . ARG A 1 81 ? -13.139 9.077 18.456 1.00 62.50 81 ARG A C 1
ATOM 664 O O . ARG A 1 81 ? -12.736 9.850 17.589 1.00 62.50 81 ARG A O 1
ATOM 671 N N . ALA A 1 82 ? -12.352 8.206 19.089 1.00 53.69 82 ALA A N 1
ATOM 672 C CA . ALA A 1 82 ? -11.056 7.855 18.526 1.00 53.69 82 ALA A CA 1
ATOM 673 C C . ALA A 1 82 ? -11.292 7.549 17.037 1.00 53.69 82 ALA A C 1
ATOM 675 O O . ALA A 1 82 ? -12.255 6.825 16.735 1.00 53.69 82 ALA A O 1
ATOM 676 N N . PRO A 1 83 ? -10.513 8.129 16.104 1.00 53.41 83 PRO A N 1
ATOM 677 C CA . PRO A 1 83 ? -10.602 7.696 14.722 1.00 53.41 83 PRO A CA 1
ATOM 678 C C . PRO A 1 83 ? -10.463 6.181 14.756 1.00 53.41 83 PRO A C 1
ATOM 680 O O . PRO A 1 83 ? -9.578 5.666 15.449 1.00 53.41 83 PRO A O 1
ATOM 683 N N . ALA A 1 84 ? -11.406 5.479 14.114 1.00 48.31 84 ALA A N 1
ATOM 684 C CA . ALA A 1 84 ? -11.351 4.028 14.045 1.00 48.31 84 ALA A CA 1
ATOM 685 C C . ALA A 1 84 ? -9.904 3.679 13.683 1.00 48.31 84 ALA A C 1
ATOM 687 O O . ALA A 1 84 ? -9.397 4.286 12.729 1.00 48.31 84 ALA A O 1
ATOM 688 N N . PRO A 1 85 ? -9.212 2.835 14.481 1.00 50.19 85 PRO A N 1
ATOM 689 C CA . PRO A 1 85 ? -7.811 2.537 14.228 1.00 50.19 85 PRO A CA 1
ATOM 690 C C . PRO A 1 85 ? -7.713 2.220 12.749 1.00 50.19 85 PRO A C 1
ATOM 692 O O . PRO A 1 85 ? -8.563 1.472 12.259 1.00 50.19 85 PRO A O 1
ATOM 695 N N . ALA A 1 86 ? -6.789 2.873 12.037 1.00 50.62 86 ALA A N 1
ATOM 696 C CA . ALA A 1 86 ? -6.622 2.644 10.612 1.00 50.62 86 ALA A CA 1
ATOM 697 C C . ALA A 1 86 ? -6.505 1.130 10.449 1.00 50.62 86 ALA A C 1
ATOM 699 O O . ALA A 1 86 ? -5.516 0.536 10.884 1.00 50.62 86 ALA A O 1
ATOM 700 N N . TRP A 1 87 ? -7.581 0.493 9.977 1.00 52.97 87 TRP A N 1
ATOM 701 C CA . TRP A 1 87 ? -7.660 -0.955 9.920 1.00 52.97 87 TRP A CA 1
ATOM 702 C C . TRP A 1 87 ? -6.696 -1.338 8.814 1.00 52.97 87 TRP A C 1
ATOM 704 O O . TRP A 1 87 ? -7.033 -1.334 7.632 1.00 52.97 87 TRP A O 1
ATOM 714 N N . HIS A 1 88 ? -5.444 -1.576 9.193 1.00 67.38 88 HIS A N 1
ATOM 715 C CA . HIS A 1 88 ? -4.477 -2.160 8.299 1.00 67.38 88 HIS A CA 1
ATOM 716 C C . HIS A 1 88 ? -5.039 -3.533 7.971 1.00 67.38 88 HIS A C 1
ATOM 718 O O . HIS A 1 88 ? -5.118 -4.398 8.840 1.00 67.38 88 HIS A O 1
ATOM 724 N N . CYS A 1 89 ? -5.498 -3.694 6.735 1.00 81.62 89 CYS A N 1
ATOM 725 C CA . CYS A 1 89 ? -5.948 -4.974 6.227 1.00 81.62 89 CYS A CA 1
ATOM 726 C C . CYS A 1 89 ? -4.742 -5.909 6.153 1.00 81.62 89 CYS A C 1
ATOM 728 O O . CYS A 1 89 ? -4.011 -5.954 5.159 1.00 81.62 89 CYS A O 1
ATOM 730 N N . VAL A 1 90 ? -4.480 -6.587 7.258 1.00 82.69 90 VAL A N 1
ATOM 731 C CA . VAL A 1 90 ? -3.374 -7.513 7.415 1.00 82.69 90 VAL A CA 1
ATOM 732 C C . VAL A 1 90 ? -3.913 -8.796 8.002 1.00 82.69 90 VAL A C 1
ATOM 734 O O . VAL A 1 90 ? -4.851 -8.794 8.799 1.00 82.69 90 VAL A O 1
ATOM 737 N N . ASP A 1 91 ? -3.289 -9.896 7.615 1.00 88.88 91 ASP A N 1
ATOM 738 C CA . ASP A 1 91 ? -3.509 -11.152 8.299 1.00 88.88 91 ASP A CA 1
ATOM 739 C C . ASP A 1 91 ? -2.904 -11.051 9.702 1.00 88.88 91 ASP A C 1
ATOM 741 O O . ASP A 1 91 ? -1.773 -10.593 9.890 1.00 88.88 91 ASP A O 1
ATOM 745 N N . VAL A 1 92 ? -3.687 -11.435 10.707 1.00 87.56 92 VAL A N 1
ATOM 746 C CA . VAL A 1 92 ? -3.246 -11.458 12.107 1.00 87.56 92 VAL A CA 1
ATOM 747 C C . VAL A 1 92 ? -2.252 -12.600 12.315 1.00 87.56 92 VAL A C 1
ATOM 749 O O . VAL A 1 92 ? -1.335 -12.488 13.130 1.00 87.56 92 VAL A O 1
ATOM 752 N N . ARG A 1 93 ? -2.410 -13.688 11.552 1.00 89.38 93 ARG A N 1
ATOM 753 C CA . ARG A 1 93 ? -1.511 -14.840 11.572 1.00 89.38 93 ARG A CA 1
ATOM 754 C C . ARG A 1 93 ? -0.552 -14.834 10.388 1.00 89.38 93 ARG A C 1
ATOM 756 O O . ARG A 1 93 ? -0.857 -14.340 9.308 1.00 89.38 93 ARG A O 1
ATOM 763 N N . HIS A 1 94 ? 0.606 -15.448 10.600 1.00 85.25 94 HIS A N 1
ATOM 764 C CA . HIS A 1 94 ? 1.660 -15.566 9.596 1.00 85.25 94 HIS A CA 1
ATOM 765 C C . HIS A 1 94 ? 1.479 -16.772 8.667 1.00 85.25 94 HIS A C 1
ATOM 767 O O . HIS A 1 94 ? 2.138 -16.826 7.640 1.00 85.25 94 HIS A O 1
ATOM 773 N N . ASP A 1 95 ? 0.627 -17.738 9.012 1.00 89.12 95 ASP A N 1
ATOM 774 C CA . ASP A 1 95 ? 0.421 -18.997 8.285 1.00 89.12 95 ASP A CA 1
ATOM 775 C C . ASP A 1 95 ? -0.751 -18.955 7.290 1.00 89.12 95 ASP A C 1
ATOM 777 O O . ASP A 1 95 ? -1.069 -19.959 6.658 1.00 89.12 95 ASP A O 1
ATOM 781 N N . CYS A 1 96 ? -1.354 -17.783 7.068 1.00 92.56 96 CYS A N 1
ATOM 782 C CA . CYS A 1 96 ? -2.443 -17.610 6.102 1.00 92.56 96 CYS A CA 1
ATOM 783 C C . CYS A 1 96 ? -2.028 -17.919 4.650 1.00 92.56 96 CYS A C 1
ATOM 785 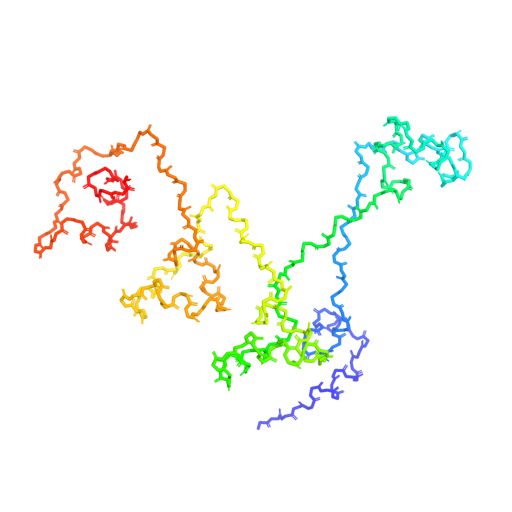O O . CYS A 1 96 ? -2.871 -18.313 3.847 1.00 92.56 96 CYS A O 1
ATOM 787 N N . TRP A 1 97 ? -0.728 -17.852 4.321 1.00 88.00 97 TRP A N 1
ATOM 788 C CA . TRP A 1 97 ? -0.197 -18.261 3.009 1.00 88.00 97 TRP A CA 1
ATOM 789 C C . TRP A 1 97 ? -0.517 -19.720 2.655 1.00 88.00 97 TRP A C 1
ATOM 791 O O . TRP A 1 97 ? -0.588 -20.059 1.474 1.00 88.00 97 TRP A O 1
ATOM 801 N N . TRP A 1 98 ? -0.728 -20.581 3.658 1.00 92.06 98 TRP A N 1
ATOM 802 C CA . TRP A 1 98 ? -1.094 -21.979 3.450 1.00 92.06 98 TRP A CA 1
ATOM 803 C C . TRP A 1 98 ? -2.390 -22.103 2.637 1.00 92.06 98 TRP A C 1
ATOM 805 O O . TRP A 1 98 ? -2.477 -22.953 1.755 1.00 92.06 98 TRP A O 1
ATOM 815 N N . ILE A 1 99 ? -3.355 -21.200 2.853 1.00 93.31 99 ILE A N 1
ATOM 816 C CA . ILE A 1 99 ? -4.635 -21.203 2.134 1.00 93.31 99 ILE A CA 1
ATOM 817 C C . ILE A 1 99 ? -4.396 -21.019 0.633 1.00 93.31 99 ILE A C 1
ATOM 819 O O . ILE A 1 99 ? -4.837 -21.841 -0.165 1.00 93.31 99 ILE A O 1
ATOM 823 N N . GLY A 1 100 ? -3.634 -19.985 0.259 1.00 88.81 100 GLY A N 1
ATOM 824 C CA . GLY A 1 100 ? -3.309 -19.700 -1.141 1.00 88.81 100 GLY A CA 1
ATOM 825 C C . GLY A 1 100 ? -2.466 -20.782 -1.815 1.00 88.81 100 GLY A C 1
ATOM 826 O O . GLY A 1 100 ? -2.519 -20.928 -3.030 1.00 88.81 100 GLY A O 1
ATOM 827 N N . LYS A 1 101 ? -1.706 -21.568 -1.043 1.00 88.44 101 LYS A N 1
ATOM 828 C CA . LYS A 1 101 ? -0.916 -22.683 -1.578 1.00 88.44 101 LYS A CA 1
ATOM 829 C C . LYS A 1 101 ? -1.740 -23.951 -1.808 1.00 88.44 101 LYS A C 1
ATOM 831 O O . LYS A 1 101 ? -1.452 -24.691 -2.743 1.00 88.44 101 LYS A O 1
ATOM 836 N N . HIS A 1 102 ? -2.702 -24.240 -0.934 1.00 95.00 102 HIS A N 1
ATOM 837 C CA . HIS A 1 102 ? -3.435 -25.510 -0.940 1.00 95.00 102 HIS A CA 1
ATOM 838 C C . HIS A 1 102 ? -4.810 -25.432 -1.608 1.00 95.00 102 HIS A C 1
ATOM 840 O O . HIS A 1 102 ? -5.409 -26.472 -1.881 1.00 95.00 102 HIS A O 1
ATOM 846 N N . HIS A 1 103 ? -5.297 -24.227 -1.907 1.00 94.38 103 HIS A N 1
ATOM 847 C CA . HIS A 1 103 ? -6.595 -24.017 -2.532 1.00 94.38 103 HIS A CA 1
ATOM 848 C C . HIS A 1 103 ? -6.460 -23.089 -3.736 1.00 94.38 103 HIS A C 1
ATOM 850 O O . HIS A 1 103 ? -6.048 -21.940 -3.604 1.00 94.38 103 HIS A O 1
ATOM 856 N N . SER A 1 104 ? -6.837 -23.593 -4.913 1.00 89.06 104 SER A N 1
ATOM 857 C CA . SER A 1 104 ? -6.863 -22.807 -6.151 1.00 89.06 104 SER A CA 1
ATOM 858 C C . SER A 1 104 ? -7.934 -21.714 -6.124 1.00 89.06 104 SER A C 1
ATOM 860 O O . SER A 1 104 ? -7.743 -20.660 -6.718 1.00 89.06 104 SER A O 1
ATOM 862 N N . ASP A 1 105 ? -9.039 -21.953 -5.409 1.00 94.38 105 ASP A N 1
ATOM 863 C CA . ASP A 1 105 ? -10.097 -20.973 -5.160 1.00 94.38 105 ASP A CA 1
ATOM 864 C C . ASP A 1 105 ? -10.120 -20.583 -3.676 1.00 94.38 105 ASP A C 1
ATOM 866 O O . ASP A 1 105 ? -10.809 -21.177 -2.839 1.00 94.38 105 ASP A O 1
ATOM 870 N N . VAL A 1 106 ? -9.298 -19.587 -3.347 1.00 92.06 106 VAL A N 1
ATOM 871 C CA . VAL A 1 106 ? -9.176 -19.051 -1.986 1.00 92.06 106 VAL A CA 1
ATOM 872 C C . VAL A 1 106 ? -10.493 -18.440 -1.512 1.00 92.06 106 VAL A C 1
ATOM 874 O O . VAL A 1 106 ? -10.844 -18.605 -0.346 1.00 92.06 106 VAL A O 1
ATOM 877 N N . ALA A 1 107 ? -11.240 -17.775 -2.398 1.00 90.81 107 ALA A N 1
ATOM 878 C CA . ALA A 1 107 ? -12.486 -17.105 -2.041 1.00 90.81 107 ALA A CA 1
ATOM 879 C C . ALA A 1 107 ? -13.550 -18.124 -1.614 1.00 90.81 107 ALA A C 1
ATOM 881 O O . ALA A 1 107 ? -14.074 -18.027 -0.504 1.00 90.81 107 ALA A O 1
ATOM 882 N N . ALA A 1 108 ? -13.783 -19.160 -2.428 1.00 94.31 108 ALA A N 1
ATOM 883 C CA . ALA A 1 108 ? -14.742 -20.212 -2.099 1.00 94.31 108 ALA A CA 1
ATOM 884 C C . ALA A 1 108 ? -14.365 -20.965 -0.812 1.00 94.31 108 ALA A C 1
ATOM 886 O O . ALA A 1 108 ? -15.233 -21.286 0.005 1.00 94.31 108 ALA A O 1
ATOM 887 N N . TYR A 1 109 ? -13.070 -21.231 -0.598 1.00 96.38 109 TYR A N 1
ATOM 888 C CA . TYR A 1 109 ? -12.600 -21.860 0.636 1.00 96.38 109 TYR A CA 1
ATOM 889 C C . TYR A 1 109 ? -12.854 -20.975 1.862 1.00 96.38 109 TYR A C 1
ATOM 891 O O . TYR A 1 109 ? -13.385 -21.447 2.871 1.00 96.38 109 TYR A O 1
ATOM 899 N N . CYS A 1 110 ? -12.506 -19.691 1.775 1.00 96.94 110 CYS A N 1
ATOM 900 C CA . CYS A 1 110 ? -12.723 -18.743 2.858 1.00 96.94 110 CYS A CA 1
ATOM 901 C C . CYS A 1 110 ? -14.217 -18.602 3.181 1.00 96.94 110 CYS A C 1
ATOM 903 O O . CYS A 1 110 ? -14.576 -18.750 4.348 1.00 96.94 110 CYS A O 1
ATOM 905 N N . ASP A 1 111 ? -15.088 -18.449 2.179 1.00 95.94 111 ASP A N 1
ATOM 906 C CA . ASP A 1 111 ? -16.540 -18.343 2.375 1.00 95.94 111 ASP A CA 1
ATOM 907 C C . ASP A 1 111 ? -17.132 -19.582 3.052 1.00 95.94 111 ASP A C 1
ATOM 909 O O . ASP A 1 111 ? -17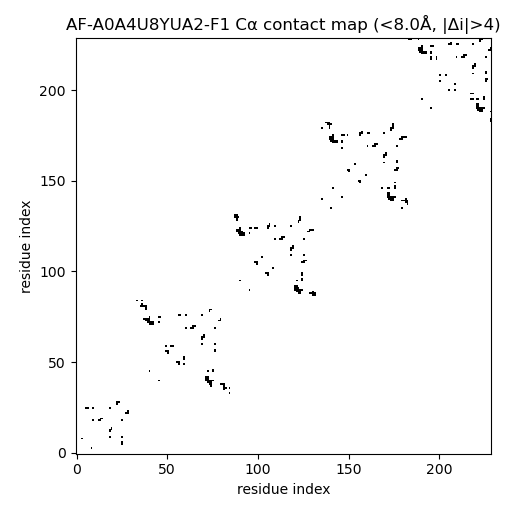.917 -19.468 4.000 1.00 95.94 111 ASP A O 1
ATOM 913 N N . LYS A 1 112 ? -16.707 -20.778 2.623 1.00 97.56 112 LYS A N 1
ATOM 914 C CA . LYS A 1 112 ? -17.131 -22.050 3.224 1.00 97.56 112 LYS A CA 1
ATOM 915 C C . LYS A 1 112 ? -16.735 -22.160 4.698 1.00 97.56 112 LYS A C 1
ATOM 917 O O . LYS A 1 112 ? -17.441 -22.793 5.481 1.00 97.56 112 LYS A O 1
ATOM 922 N N . HIS A 1 113 ? -15.614 -21.555 5.083 1.00 96.81 113 HIS A N 1
ATOM 923 C CA . HIS A 1 113 ? -15.041 -21.655 6.423 1.00 96.81 113 HIS A CA 1
ATOM 924 C C . HIS A 1 113 ? -15.036 -20.324 7.190 1.00 96.81 113 HIS A C 1
ATOM 926 O O . HIS A 1 113 ? -14.290 -20.183 8.160 1.00 96.81 113 HIS A O 1
ATOM 932 N N . LYS A 1 114 ? -15.888 -19.361 6.816 1.00 94.19 114 LYS A N 1
ATOM 933 C CA . LYS A 1 114 ? -15.914 -17.999 7.383 1.00 94.19 114 LYS A CA 1
ATOM 934 C C . LYS A 1 114 ? -16.087 -17.937 8.902 1.00 94.19 114 LYS A C 1
ATOM 936 O O . LYS A 1 114 ? -15.617 -16.997 9.541 1.00 94.19 114 LYS A O 1
ATOM 941 N N . ASP A 1 115 ? -16.715 -18.949 9.498 1.00 93.06 115 ASP A N 1
ATOM 942 C CA . ASP A 1 115 ? -16.939 -19.016 10.943 1.00 93.06 115 ASP A CA 1
ATOM 943 C C . ASP A 1 115 ? -15.740 -19.556 11.733 1.00 93.06 115 ASP A C 1
ATOM 945 O O . ASP A 1 115 ? -15.665 -19.352 12.949 1.00 93.06 115 ASP A O 1
ATOM 949 N N . ASN A 1 116 ? -14.766 -20.165 11.052 1.00 95.75 116 ASN A N 1
ATOM 950 C CA . ASN A 1 116 ? -13.556 -20.699 11.660 1.00 95.75 116 ASN A CA 1
ATOM 951 C C . ASN A 1 116 ? -12.644 -19.563 12.160 1.00 95.75 116 ASN A C 1
ATOM 953 O O . ASN A 1 116 ? -12.299 -18.641 11.421 1.00 95.75 116 ASN A O 1
ATOM 957 N N . ASN A 1 117 ? -12.192 -19.660 13.413 1.00 93.06 117 ASN A N 1
ATOM 958 C CA . ASN A 1 117 ? -11.291 -18.684 14.033 1.00 93.06 117 ASN A CA 1
ATOM 959 C C . ASN A 1 117 ? -9.961 -18.510 13.283 1.00 93.06 117 ASN A C 1
ATOM 961 O O . ASN A 1 117 ? -9.399 -17.417 13.307 1.00 93.06 117 ASN A O 1
ATOM 965 N N . PHE A 1 118 ? -9.469 -19.556 12.615 1.00 93.25 118 PHE A N 1
ATOM 966 C CA . PHE A 1 118 ? -8.305 -19.480 11.731 1.00 93.25 118 PHE A CA 1
ATOM 967 C C . PHE A 1 118 ? -8.577 -18.545 10.545 1.00 93.25 118 PHE A C 1
ATOM 969 O O . PHE A 1 118 ? -7.817 -17.615 10.299 1.00 93.25 118 PHE A O 1
ATOM 976 N N . ILE A 1 119 ? -9.717 -18.728 9.877 1.00 95.62 119 ILE A N 1
ATOM 977 C CA . ILE A 1 119 ? -10.118 -17.963 8.690 1.00 95.62 119 ILE A CA 1
ATOM 978 C C . ILE A 1 119 ? -10.411 -16.501 9.033 1.00 95.62 119 ILE A C 1
ATOM 980 O O . ILE A 1 119 ? -9.965 -15.600 8.326 1.00 95.62 119 ILE A O 1
ATOM 984 N N . LYS A 1 120 ? -11.053 -16.240 10.178 1.00 91.94 120 LYS A N 1
ATOM 985 C CA . LYS A 1 120 ? -11.303 -14.875 10.684 1.00 91.94 120 LYS A CA 1
ATOM 986 C C . LYS A 1 120 ? -10.023 -14.065 10.917 1.00 91.94 120 LYS A C 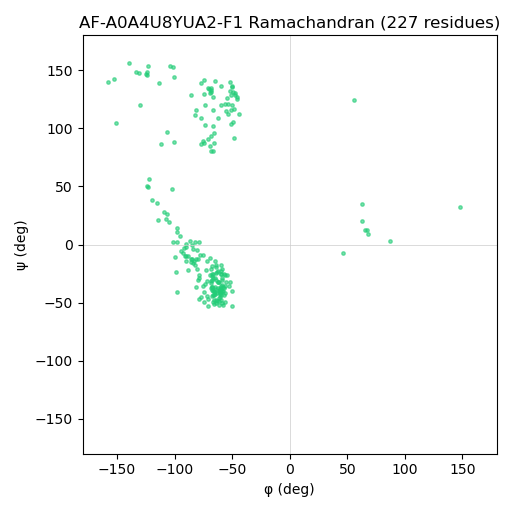1
ATOM 988 O O . LYS A 1 120 ? -10.060 -12.836 10.8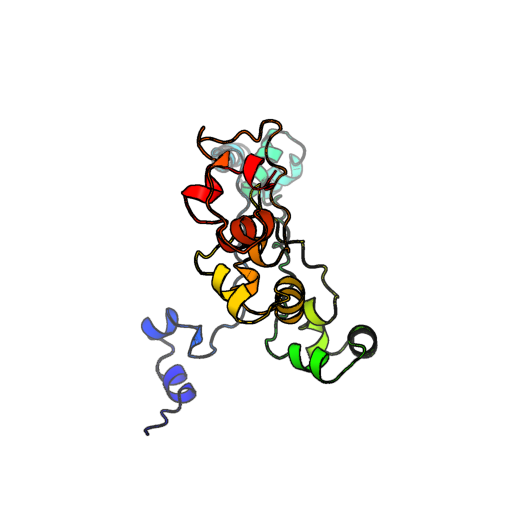84 1.00 91.94 120 LYS A O 1
ATOM 993 N N . GLN A 1 121 ? -8.898 -14.738 11.154 1.00 92.50 121 GLN A N 1
ATOM 994 C CA . GLN A 1 121 ? -7.593 -14.106 11.351 1.00 92.50 121 GLN A CA 1
ATOM 995 C C . GLN A 1 121 ? -6.822 -13.882 10.039 1.00 92.50 121 GLN A C 1
ATOM 997 O O . GLN A 1 121 ? -5.827 -13.160 10.050 1.00 92.50 121 GLN A O 1
ATOM 1002 N N . CYS A 1 122 ? -7.289 -14.439 8.919 1.00 93.56 122 CYS A N 1
ATOM 1003 C CA . CYS A 1 122 ? -6.689 -14.317 7.590 1.00 93.56 122 CYS A CA 1
ATOM 1004 C C . CYS A 1 122 ? -7.448 -13.309 6.712 1.00 93.56 122 CYS A C 1
ATOM 1006 O O . CYS A 1 122 ? -7.812 -13.599 5.573 1.00 93.56 122 CYS A O 1
ATOM 1008 N N . GLN A 1 123 ? -7.733 -12.123 7.259 1.00 90.81 123 GLN A N 1
ATOM 1009 C CA . GLN A 1 123 ? -8.623 -11.137 6.640 1.00 90.81 123 GLN A CA 1
ATOM 1010 C C . GLN A 1 1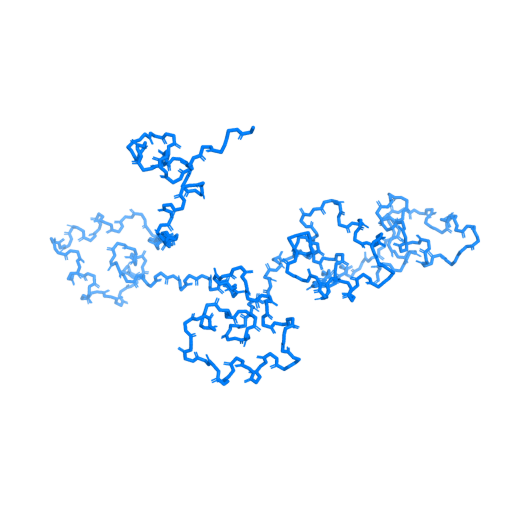23 ? -8.161 -10.654 5.262 1.00 90.81 123 GLN A C 1
ATOM 1012 O O . GLN A 1 123 ? -8.994 -10.443 4.382 1.00 90.81 123 GLN A O 1
ATOM 1017 N N . ARG A 1 124 ? -6.850 -10.471 5.067 1.00 87.31 124 ARG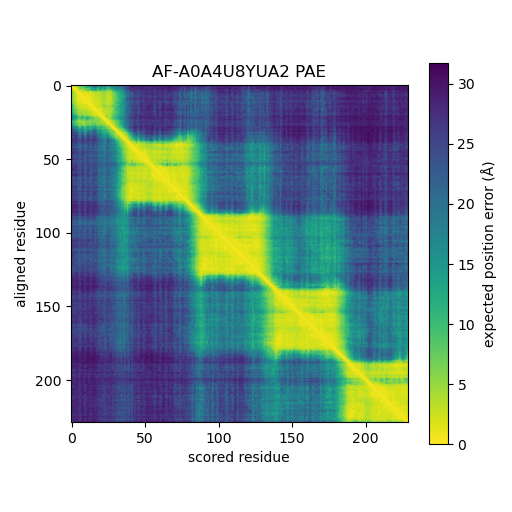 A N 1
ATOM 1018 C CA . ARG A 1 124 ? -6.285 -10.017 3.794 1.00 87.31 124 ARG A CA 1
ATOM 1019 C C . ARG A 1 124 ? -6.250 -11.164 2.795 1.00 87.31 124 ARG A C 1
ATOM 1021 O O . ARG A 1 124 ? -6.644 -10.965 1.651 1.00 87.31 124 ARG A O 1
ATOM 1028 N N . THR A 1 125 ? -5.802 -12.345 3.224 1.00 91.38 125 THR A N 1
ATOM 1029 C CA . THR A 1 125 ? -5.757 -13.543 2.369 1.00 91.38 125 THR A CA 1
ATOM 1030 C C . THR A 1 125 ? -7.155 -13.934 1.881 1.00 91.38 125 THR A C 1
ATOM 1032 O O . THR A 1 125 ? -7.327 -14.231 0.704 1.00 91.38 125 THR A O 1
ATOM 1035 N N . CYS A 1 126 ? -8.162 -13.864 2.753 1.00 93.00 126 CYS A N 1
ATOM 1036 C CA . CYS A 1 126 ? -9.555 -14.163 2.419 1.00 93.00 126 CYS A CA 1
ATOM 1037 C C . CYS A 1 126 ? -10.330 -12.986 1.806 1.00 93.00 126 CYS A C 1
ATOM 1039 O O . CYS A 1 126 ? -11.517 -13.122 1.528 1.00 93.00 126 CYS A O 1
ATOM 1041 N N . GLY A 1 127 ? -9.707 -11.817 1.626 1.00 88.50 127 GLY A N 1
ATOM 1042 C CA . GLY A 1 127 ? -10.364 -10.644 1.040 1.00 88.50 127 GLY A CA 1
ATOM 1043 C C . GLY A 1 127 ? -11.483 -10.020 1.887 1.00 88.50 127 GLY A C 1
ATOM 1044 O O . GLY A 1 127 ? -12.211 -9.163 1.391 1.00 88.50 127 GLY A O 1
ATOM 1045 N N . TYR A 1 128 ? -11.620 -10.393 3.164 1.00 88.25 128 TYR A N 1
ATOM 1046 C CA . TYR A 1 128 ? -12.612 -9.819 4.087 1.00 88.25 128 TYR A CA 1
ATOM 1047 C C . TYR A 1 128 ? -12.336 -8.369 4.449 1.00 88.25 128 TYR A C 1
ATOM 1049 O O . TYR A 1 128 ? -13.234 -7.643 4.873 1.00 88.25 128 TYR A O 1
ATOM 1057 N N . CYS A 1 129 ? -11.091 -7.943 4.286 1.00 83.69 129 CYS A N 1
ATOM 1058 C CA . CYS A 1 129 ? -10.752 -6.542 4.304 1.00 83.69 129 CYS A CA 1
ATOM 1059 C C . CYS A 1 129 ? -10.267 -6.130 2.920 1.00 83.69 129 CYS A C 1
ATOM 1061 O O . CYS A 1 129 ? -9.502 -6.823 2.245 1.00 83.69 129 CYS A O 1
ATOM 1063 N N . LYS A 1 130 ? -10.701 -4.946 2.499 1.00 70.62 130 LYS A N 1
ATOM 1064 C CA . LYS A 1 130 ? -10.074 -4.265 1.380 1.00 70.62 130 LYS A CA 1
ATOM 1065 C C . LYS A 1 130 ? -8.845 -3.590 1.957 1.00 70.62 130 LYS A C 1
ATOM 1067 O O . LYS A 1 130 ? -8.977 -2.720 2.816 1.00 70.62 130 LYS A O 1
ATOM 1072 N N . ALA A 1 131 ? -7.653 -4.001 1.529 1.00 61.56 131 ALA A N 1
ATOM 1073 C CA . ALA A 1 131 ? -6.477 -3.199 1.808 1.00 61.56 131 ALA A CA 1
ATOM 1074 C C . ALA A 1 131 ? -6.761 -1.809 1.265 1.00 61.56 131 ALA A C 1
ATOM 1076 O O . ALA A 1 131 ? -6.959 -1.648 0.059 1.00 61.56 131 ALA A O 1
ATOM 1077 N N . THR A 1 132 ? -6.842 -0.824 2.163 1.00 55.62 132 THR A N 1
ATOM 1078 C CA . THR A 1 132 ? -6.735 0.571 1.771 1.00 55.62 132 THR A CA 1
ATOM 1079 C C . THR A 1 132 ? -5.500 0.603 0.895 1.00 55.62 132 THR A C 1
ATOM 1081 O O . THR A 1 132 ? -4.426 0.186 1.349 1.00 55.62 132 THR A O 1
ATOM 1084 N N . ALA A 1 133 ? -5.677 0.947 -0.388 1.00 54.66 133 ALA A N 1
ATOM 1085 C CA . ALA A 1 133 ? -4.543 1.131 -1.278 1.00 54.66 133 ALA A CA 1
ATOM 1086 C C . ALA A 1 133 ? -3.550 1.972 -0.478 1.00 54.66 133 ALA A C 1
ATOM 1088 O O . ALA A 1 133 ? -4.004 2.946 0.138 1.00 54.66 133 ALA A O 1
ATOM 1089 N N . PRO A 1 134 ? -2.280 1.542 -0.348 1.00 54.91 134 PRO A N 1
ATOM 1090 C CA . PRO A 1 134 ? -1.343 2.283 0.469 1.00 54.91 134 PRO A CA 1
ATOM 1091 C C . PRO A 1 134 ? -1.458 3.729 0.010 1.00 54.91 134 PRO A C 1
ATOM 1093 O O . PRO A 1 134 ? -1.357 4.004 -1.188 1.00 54.91 134 PRO A O 1
ATOM 1096 N N . HIS A 1 135 ? -1.834 4.619 0.928 1.00 50.19 135 HIS A N 1
ATOM 1097 C CA . HIS A 1 135 ? -1.891 6.036 0.629 1.00 50.19 135 HIS A CA 1
ATOM 1098 C C . HIS A 1 135 ? -0.424 6.432 0.464 1.00 50.19 135 HIS A C 1
ATOM 1100 O O . HIS A 1 135 ? 0.243 6.807 1.424 1.00 50.19 135 HIS A O 1
ATOM 1106 N N . TRP A 1 136 ? 0.113 6.232 -0.740 1.00 58.25 136 TRP A N 1
ATOM 1107 C CA . TRP A 1 136 ? 1.409 6.737 -1.161 1.00 58.25 136 TRP A CA 1
ATOM 1108 C C . TRP A 1 136 ? 1.224 8.250 -1.238 1.00 58.25 136 TRP A C 1
ATOM 1110 O O . TRP A 1 136 ? 0.834 8.789 -2.272 1.00 58.25 136 TRP A O 1
ATOM 1120 N N . GLY A 1 137 ? 1.299 8.914 -0.083 1.00 54.47 137 GLY A N 1
ATOM 1121 C CA . GLY A 1 137 ? 0.990 10.332 0.042 1.00 54.47 137 GLY A CA 1
ATOM 1122 C C . GLY A 1 137 ? 1.853 11.124 -0.927 1.00 54.47 137 GLY A C 1
ATOM 1123 O O . GLY A 1 137 ? 3.062 10.997 -0.847 1.00 54.47 137 GLY A O 1
ATOM 1124 N N . ALA A 1 138 ? 1.230 11.874 -1.843 1.00 56.97 138 ALA A N 1
ATOM 1125 C CA . ALA A 1 138 ? 1.799 12.823 -2.818 1.00 56.97 138 ALA A CA 1
ATOM 1126 C C . ALA A 1 138 ? 3.042 12.406 -3.650 1.00 56.97 138 ALA A C 1
ATOM 1128 O O . ALA A 1 138 ? 3.409 13.111 -4.585 1.00 56.97 138 ALA A O 1
ATOM 1129 N N . GLY A 1 139 ? 3.668 11.264 -3.386 1.00 66.81 139 GLY A N 1
ATOM 1130 C CA . GLY A 1 139 ? 4.927 10.834 -3.961 1.00 66.81 139 GLY A CA 1
ATOM 1131 C C . GLY A 1 139 ? 4.961 9.317 -4.023 1.00 66.81 139 GLY A C 1
ATOM 1132 O O . GLY A 1 139 ? 5.149 8.630 -3.022 1.00 66.81 139 GLY A O 1
ATOM 1133 N N . CYS A 1 140 ? 4.778 8.786 -5.226 1.00 83.44 140 CYS A N 1
ATOM 1134 C CA . CYS A 1 140 ? 5.074 7.395 -5.528 1.00 83.44 140 CYS A CA 1
ATOM 1135 C C . CYS A 1 140 ? 6.598 7.239 -5.608 1.00 83.44 140 CYS A C 1
ATOM 1137 O O . CYS A 1 140 ? 7.210 7.415 -6.665 1.00 83.44 140 CYS A O 1
ATOM 1139 N N . VAL A 1 141 ? 7.216 6.990 -4.458 1.00 84.94 141 VAL A N 1
ATOM 1140 C CA . VAL A 1 141 ? 8.659 6.798 -4.324 1.00 84.94 141 VAL A CA 1
ATOM 1141 C C . VAL A 1 141 ? 8.942 5.456 -3.675 1.00 84.94 141 VAL A C 1
ATOM 1143 O O . VAL A 1 141 ? 8.186 4.986 -2.824 1.00 84.94 141 VAL A O 1
ATOM 1146 N N . ASP A 1 142 ? 10.039 4.838 -4.093 1.00 88.44 142 ASP A N 1
ATOM 1147 C CA . ASP A 1 142 ? 10.554 3.662 -3.413 1.00 88.44 142 ASP A CA 1
ATOM 1148 C C . ASP A 1 142 ? 11.136 4.068 -2.055 1.00 88.44 142 ASP A C 1
ATOM 1150 O O . ASP A 1 142 ? 11.849 5.065 -1.945 1.00 88.44 142 ASP A O 1
ATOM 1154 N N . LEU A 1 143 ? 10.815 3.306 -1.008 1.00 86.19 143 LEU A N 1
ATOM 1155 C CA . LEU A 1 143 ? 11.277 3.558 0.362 1.00 86.19 143 LEU A CA 1
ATOM 1156 C C . LEU A 1 143 ? 12.714 3.068 0.587 1.00 86.19 143 LEU A C 1
ATOM 1158 O O . LEU A 1 143 ? 13.325 3.391 1.605 1.00 86.19 143 LEU A O 1
ATOM 1162 N N . ARG A 1 144 ? 13.249 2.274 -0.346 1.00 89.12 144 ARG A N 1
ATOM 1163 C CA . ARG A 1 144 ? 14.628 1.778 -0.338 1.00 89.12 144 ARG A CA 1
ATOM 1164 C C . ARG A 1 144 ? 15.349 2.171 -1.620 1.00 89.12 144 ARG A C 1
ATOM 1166 O O . ARG A 1 144 ? 14.747 2.306 -2.680 1.00 89.12 144 ARG A O 1
ATOM 1173 N N . ASN A 1 145 ? 16.669 2.277 -1.527 1.00 87.38 145 ASN A N 1
ATOM 1174 C CA . ASN A 1 145 ? 17.554 2.570 -2.654 1.00 87.38 145 ASN A CA 1
ATOM 1175 C C . ASN A 1 145 ? 17.975 1.323 -3.457 1.00 87.38 145 ASN A C 1
ATOM 1177 O O . ASN A 1 145 ? 18.508 1.458 -4.554 1.00 87.38 145 ASN A O 1
ATOM 1181 N N . ASP A 1 146 ? 17.741 0.116 -2.940 1.00 87.75 146 ASP A N 1
ATOM 1182 C CA . ASP A 1 146 ? 18.129 -1.154 -3.566 1.00 87.75 146 ASP A CA 1
ATOM 1183 C C . ASP A 1 146 ? 16.991 -1.834 -4.348 1.00 87.75 146 ASP A C 1
ATOM 1185 O O . ASP A 1 146 ? 17.142 -2.972 -4.795 1.00 87.75 146 ASP A O 1
ATOM 1189 N N . CYS A 1 147 ? 15.874 -1.136 -4.575 1.00 90.25 147 CYS A N 1
ATOM 1190 C CA . CYS A 1 147 ? 14.726 -1.645 -5.331 1.00 90.25 147 CYS A CA 1
ATOM 1191 C C . CYS A 1 147 ? 15.066 -2.029 -6.780 1.00 90.25 147 CYS A C 1
ATOM 1193 O O . CYS A 1 147 ? 14.462 -2.947 -7.330 1.00 90.25 147 CYS A O 1
ATOM 1195 N N . SER A 1 148 ? 16.105 -1.427 -7.369 1.00 88.50 148 SER A N 1
ATOM 1196 C CA . SER A 1 148 ? 16.627 -1.802 -8.691 1.00 88.50 148 SER A CA 1
ATOM 1197 C C . SER A 1 148 ? 17.102 -3.258 -8.769 1.00 88.50 148 SER A C 1
ATOM 1199 O O . SER A 1 148 ? 17.098 -3.847 -9.849 1.00 88.50 148 SER A O 1
ATOM 1201 N N . ARG A 1 149 ? 17.450 -3.884 -7.635 1.00 89.19 149 ARG A N 1
ATOM 1202 C CA . ARG A 1 149 ? 17.819 -5.307 -7.590 1.00 89.19 149 ARG A CA 1
ATOM 1203 C C . ARG A 1 149 ? 16.644 -6.233 -7.889 1.00 89.19 149 ARG A C 1
ATOM 1205 O O . ARG A 1 149 ? 16.880 -7.377 -8.251 1.00 89.19 149 ARG A O 1
ATOM 1212 N N . ILE A 1 150 ? 15.395 -5.767 -7.788 1.00 88.62 150 ILE A N 1
ATOM 1213 C CA . ILE A 1 150 ? 14.216 -6.580 -8.124 1.00 88.62 150 ILE A CA 1
ATOM 1214 C C . ILE A 1 150 ? 14.266 -7.018 -9.598 1.00 88.62 150 ILE A C 1
ATOM 1216 O O . ILE A 1 150 ? 13.985 -8.175 -9.900 1.00 88.62 150 ILE A O 1
ATOM 1220 N N . ALA A 1 151 ? 14.743 -6.141 -10.487 1.00 84.62 151 ALA A N 1
ATOM 1221 C CA . ALA A 1 151 ? 14.933 -6.436 -11.908 1.00 84.62 151 ALA A CA 1
ATOM 1222 C C . ALA A 1 151 ? 15.992 -7.514 -12.196 1.00 84.62 151 ALA A C 1
ATOM 1224 O O . ALA A 1 151 ? 16.042 -8.043 -13.300 1.00 84.62 151 ALA A O 1
ATOM 1225 N N . GLN A 1 152 ? 16.828 -7.871 -11.215 1.00 84.94 152 GLN A N 1
ATOM 1226 C CA . GLN A 1 152 ? 17.800 -8.958 -11.361 1.00 84.94 152 GLN A CA 1
ATOM 1227 C C . GLN A 1 152 ? 17.161 -10.337 -11.157 1.00 84.94 152 GLN A C 1
ATOM 1229 O O . GLN A 1 152 ? 17.718 -11.332 -11.609 1.00 84.94 152 GLN A O 1
ATOM 1234 N N . TYR A 1 153 ? 16.010 -10.411 -10.479 1.00 81.31 153 TYR A N 1
ATOM 1235 C CA . TYR A 1 153 ? 15.333 -11.681 -10.194 1.00 81.31 153 TYR A CA 1
ATOM 1236 C C . TYR A 1 153 ? 14.372 -12.114 -11.304 1.00 81.31 153 TYR A C 1
ATOM 1238 O O . TYR A 1 153 ? 14.040 -13.294 -11.386 1.00 81.31 153 TYR A O 1
ATOM 1246 N N . SER A 1 154 ? 13.897 -11.183 -12.136 1.00 86.56 154 SER A N 1
ATOM 1247 C CA . SER A 1 154 ? 12.936 -11.469 -13.203 1.00 86.56 154 SER A CA 1
ATOM 1248 C C . SER A 1 154 ? 12.993 -10.407 -14.299 1.00 86.56 154 SER A C 1
ATOM 1250 O O . SER A 1 154 ? 13.065 -9.215 -14.003 1.00 86.56 154 SER A O 1
ATOM 1252 N N . HIS A 1 155 ? 12.885 -10.842 -15.559 1.00 82.88 155 HIS A N 1
ATOM 1253 C CA . HIS A 1 155 ? 12.657 -9.951 -16.703 1.00 82.88 155 HIS A CA 1
ATOM 1254 C C . HIS A 1 155 ? 11.261 -9.307 -16.664 1.00 82.88 155 HIS A C 1
ATOM 1256 O O . HIS A 1 155 ? 11.082 -8.201 -17.164 1.00 82.88 155 HIS A O 1
ATOM 1262 N N . ASP A 1 156 ? 10.293 -9.980 -16.035 1.00 88.81 156 ASP A N 1
ATOM 1263 C CA . ASP A 1 156 ? 8.968 -9.447 -15.723 1.00 88.81 156 ASP A CA 1
ATOM 1264 C C . ASP A 1 156 ? 8.925 -9.026 -14.247 1.00 88.81 156 ASP A C 1
ATOM 1266 O O . ASP A 1 156 ? 8.625 -9.819 -13.345 1.00 88.81 156 ASP A O 1
ATOM 1270 N N . VAL A 1 157 ? 9.312 -7.775 -13.997 1.00 87.62 157 VAL A N 1
ATOM 1271 C CA . VAL A 1 157 ? 9.351 -7.187 -12.651 1.00 87.62 157 VAL A CA 1
ATOM 1272 C C . VAL A 1 157 ? 7.949 -7.047 -12.071 1.00 87.62 157 VAL A C 1
ATOM 1274 O O . VAL A 1 157 ? 7.745 -7.326 -10.890 1.00 87.62 157 VAL A O 1
ATOM 1277 N N . GLU A 1 158 ? 6.978 -6.650 -12.891 1.00 85.62 158 GLU A N 1
ATOM 1278 C CA . GLU A 1 158 ? 5.604 -6.414 -12.456 1.00 85.62 158 GLU A CA 1
ATOM 1279 C C . GLU A 1 158 ? 4.944 -7.729 -12.026 1.00 85.62 158 GLU A C 1
ATOM 1281 O O . GLU A 1 158 ? 4.458 -7.832 -10.895 1.00 85.62 158 GLU A O 1
ATOM 1286 N N . GLY A 1 159 ? 5.029 -8.777 -12.852 1.00 81.62 159 GLY A N 1
ATOM 1287 C CA . GLY A 1 159 ? 4.528 -10.110 -12.512 1.00 81.62 159 GLY A CA 1
ATOM 1288 C C . GLY A 1 159 ? 5.216 -10.714 -11.285 1.00 81.62 159 GLY A C 1
ATOM 1289 O O . GLY A 1 159 ? 4.552 -11.275 -10.401 1.00 81.62 159 GLY A O 1
ATOM 1290 N N . TYR A 1 160 ? 6.537 -10.532 -11.158 1.00 89.31 160 TYR A N 1
ATOM 1291 C CA . TYR A 1 160 ? 7.276 -10.954 -9.966 1.00 89.31 160 TYR A CA 1
ATOM 1292 C C . TYR A 1 160 ? 6.782 -10.234 -8.708 1.00 89.31 160 TYR A C 1
ATOM 1294 O O . TYR A 1 160 ? 6.492 -10.884 -7.698 1.00 89.31 160 TYR A O 1
ATOM 1302 N N . CYS A 1 161 ? 6.643 -8.908 -8.764 1.00 92.31 161 CYS A N 1
ATOM 1303 C CA . CYS A 1 161 ? 6.156 -8.107 -7.649 1.00 92.31 161 CYS A CA 1
ATOM 1304 C C . CYS A 1 161 ? 4.717 -8.469 -7.271 1.00 92.31 161 CYS A C 1
ATOM 1306 O O . CYS A 1 161 ? 4.415 -8.591 -6.083 1.00 92.31 161 CYS A O 1
ATOM 1308 N N . HIS A 1 162 ? 3.834 -8.693 -8.246 1.00 85.12 162 HIS A N 1
ATOM 1309 C CA . HIS A 1 162 ? 2.462 -9.129 -7.993 1.00 85.12 162 HIS A CA 1
ATOM 1310 C C . HIS A 1 162 ? 2.410 -10.472 -7.261 1.00 85.12 162 HIS A C 1
ATOM 1312 O O . HIS A 1 162 ? 1.697 -10.596 -6.261 1.00 85.12 162 HIS A O 1
ATOM 1318 N N . THR A 1 163 ? 3.220 -11.436 -7.700 1.00 84.06 163 THR A N 1
ATOM 1319 C CA . THR A 1 163 ? 3.326 -12.761 -7.072 1.00 84.06 163 THR A CA 1
ATOM 1320 C C . THR A 1 163 ? 3.887 -12.668 -5.648 1.00 84.06 163 THR A C 1
ATOM 1322 O O . THR A 1 163 ? 3.414 -13.344 -4.736 1.00 84.06 163 THR A O 1
ATOM 1325 N N . HIS A 1 164 ? 4.850 -11.772 -5.421 1.00 85.75 164 HIS A N 1
ATOM 1326 C CA . HIS A 1 164 ? 5.580 -11.641 -4.158 1.00 85.75 164 HIS A CA 1
ATOM 1327 C C . HIS A 1 164 ? 5.178 -10.406 -3.336 1.00 85.75 164 HIS A C 1
ATOM 1329 O O . HIS A 1 164 ? 5.949 -9.913 -2.511 1.00 85.75 164 HIS A O 1
ATOM 1335 N N . ARG A 1 165 ? 3.945 -9.912 -3.504 1.00 84.12 165 ARG A N 1
ATOM 1336 C CA . ARG A 1 165 ? 3.441 -8.673 -2.875 1.00 84.12 165 ARG A CA 1
ATOM 1337 C C . ARG A 1 165 ? 3.468 -8.678 -1.337 1.00 84.12 165 ARG A C 1
ATOM 1339 O O . ARG A 1 165 ? 3.335 -7.636 -0.688 1.00 84.12 165 ARG A O 1
ATOM 1346 N N . SER A 1 166 ? 3.583 -9.848 -0.718 1.00 75.94 166 SER A N 1
ATOM 1347 C CA . SER A 1 166 ? 3.708 -10.006 0.735 1.00 75.94 166 SER A CA 1
ATOM 1348 C C . SER A 1 166 ? 5.137 -9.800 1.252 1.00 75.94 166 SER A C 1
ATOM 1350 O O . SER A 1 166 ? 5.300 -9.538 2.442 1.00 75.94 166 SER A O 1
ATOM 1352 N N . ILE A 1 167 ? 6.159 -9.868 0.392 1.00 83.88 167 ILE A N 1
ATOM 1353 C CA . ILE A 1 167 ? 7.560 -9.710 0.793 1.00 83.88 167 ILE A CA 1
ATOM 1354 C C . ILE A 1 167 ? 7.830 -8.252 1.183 1.00 83.88 167 ILE A C 1
ATOM 1356 O O . ILE A 1 167 ? 7.483 -7.322 0.455 1.00 83.88 167 ILE A O 1
ATOM 1360 N N . ALA A 1 168 ? 8.505 -8.049 2.319 1.00 81.56 168 ALA A N 1
ATOM 1361 C CA . ALA A 1 168 ? 8.830 -6.719 2.839 1.00 81.56 168 ALA A CA 1
ATOM 1362 C C . ALA A 1 168 ? 9.635 -5.861 1.844 1.00 81.56 168 ALA A C 1
ATOM 1364 O O . ALA A 1 168 ? 9.379 -4.667 1.735 1.00 81.56 168 ALA A O 1
ATOM 1365 N N . LEU A 1 169 ? 10.556 -6.474 1.087 1.00 86.75 169 LEU A N 1
ATOM 1366 C CA . LEU A 1 169 ? 11.285 -5.820 -0.007 1.00 86.75 169 LEU A CA 1
ATOM 1367 C C . LEU A 1 169 ? 10.319 -5.233 -1.047 1.00 86.75 169 LEU A C 1
ATOM 1369 O O . LEU A 1 169 ? 10.402 -4.057 -1.371 1.00 86.75 169 LEU A O 1
ATOM 1373 N N . ILE A 1 170 ? 9.357 -6.032 -1.507 1.00 90.94 170 ILE A N 1
ATOM 1374 C CA . ILE A 1 170 ? 8.388 -5.657 -2.544 1.00 90.94 170 ILE A CA 1
ATOM 1375 C C . ILE A 1 170 ? 7.434 -4.564 -2.048 1.00 90.94 170 ILE A C 1
ATOM 1377 O O . ILE A 1 170 ? 7.111 -3.632 -2.779 1.00 90.94 170 ILE A O 1
ATOM 1381 N N . GLN A 1 171 ? 7.042 -4.615 -0.775 1.00 86.62 171 GLN A N 1
ATOM 1382 C CA . GLN A 1 171 ? 6.217 -3.572 -0.156 1.00 86.62 171 GLN A CA 1
ATOM 1383 C C . GLN A 1 171 ? 6.939 -2.230 -0.015 1.00 86.62 171 GLN A C 1
ATOM 1385 O O . GLN A 1 171 ? 6.280 -1.197 0.030 1.00 86.62 171 GLN A O 1
ATOM 1390 N N . GLN A 1 172 ? 8.269 -2.234 0.053 1.00 88.50 172 GLN A N 1
ATOM 1391 C CA . GLN A 1 172 ? 9.079 -1.022 0.153 1.00 88.50 172 GLN A CA 1
ATOM 1392 C C . GLN A 1 172 ? 9.488 -0.458 -1.217 1.00 88.50 172 GLN A C 1
ATOM 1394 O O . GLN A 1 172 ? 10.113 0.598 -1.263 1.00 88.50 172 GLN A O 1
ATOM 1399 N N . CYS A 1 173 ? 9.113 -1.120 -2.315 1.00 91.75 173 CYS A N 1
ATOM 1400 C CA . CYS A 1 173 ? 9.497 -0.755 -3.680 1.00 91.75 173 CYS A CA 1
ATOM 1401 C C . CYS A 1 173 ? 8.284 -0.535 -4.609 1.00 91.75 173 CYS A C 1
ATOM 1403 O O . CYS A 1 173 ? 8.210 -1.133 -5.685 1.00 91.75 173 CYS A O 1
ATOM 1405 N N . PRO A 1 174 ? 7.284 0.272 -4.215 1.00 89.81 174 PRO A N 1
ATOM 1406 C CA . PRO A 1 174 ? 6.035 0.418 -4.959 1.00 89.81 174 PRO A CA 1
ATOM 1407 C C . PRO A 1 174 ? 6.168 1.046 -6.343 1.00 89.81 174 PRO A C 1
ATOM 1409 O O . PRO A 1 174 ? 5.347 0.750 -7.206 1.00 89.81 174 PRO A O 1
ATOM 1412 N N . ARG A 1 175 ? 7.165 1.907 -6.568 1.00 86.88 175 ARG A N 1
ATOM 1413 C CA . ARG A 1 175 ? 7.393 2.549 -7.860 1.00 86.88 175 ARG A CA 1
ATOM 1414 C C . ARG A 1 175 ? 8.087 1.568 -8.792 1.00 86.88 175 ARG A C 1
ATOM 1416 O O . ARG A 1 175 ? 7.640 1.401 -9.920 1.00 86.88 175 ARG A O 1
ATOM 1423 N N . THR A 1 176 ? 9.130 0.887 -8.310 1.00 90.12 176 THR A N 1
ATOM 1424 C CA . THR A 1 176 ? 9.805 -0.178 -9.073 1.00 90.12 176 THR A CA 1
ATOM 1425 C C . THR A 1 176 ? 8.824 -1.304 -9.426 1.00 90.12 176 THR A C 1
ATOM 1427 O O . THR A 1 176 ? 8.830 -1.791 -10.550 1.00 90.12 176 THR A O 1
ATOM 1430 N N . CYS A 1 177 ? 7.940 -1.680 -8.501 1.00 90.62 177 CYS A N 1
ATOM 1431 C CA . CYS A 1 177 ? 6.939 -2.726 -8.711 1.00 90.62 177 CYS A CA 1
ATOM 1432 C C . CYS A 1 177 ? 5.665 -2.272 -9.445 1.00 90.62 177 CYS A C 1
ATOM 1434 O O . CYS A 1 177 ? 4.733 -3.064 -9.554 1.00 90.62 177 CYS A O 1
ATOM 1436 N N . GLY A 1 178 ? 5.567 -1.009 -9.878 1.00 86.75 178 GLY A N 1
ATOM 1437 C CA . GLY A 1 178 ? 4.382 -0.495 -10.578 1.00 86.75 178 GLY A CA 1
ATOM 1438 C C . GLY A 1 178 ? 3.107 -0.389 -9.725 1.00 86.75 178 GLY A C 1
ATOM 1439 O O . GLY A 1 178 ? 2.033 -0.089 -10.239 1.00 86.75 178 GLY A O 1
ATOM 1440 N N . PHE A 1 179 ? 3.191 -0.580 -8.406 1.00 86.50 179 PHE A N 1
ATOM 1441 C CA . PHE A 1 179 ? 2.046 -0.489 -7.490 1.00 86.50 179 PHE A CA 1
ATOM 1442 C C . PHE A 1 179 ? 1.541 0.932 -7.267 1.00 86.50 179 PHE A C 1
ATOM 1444 O O . PHE A 1 179 ? 0.455 1.124 -6.713 1.00 86.50 179 PHE A O 1
ATOM 1451 N N . CYS A 1 180 ? 2.325 1.926 -7.657 1.00 83.75 180 CYS A N 1
ATOM 1452 C CA . CYS A 1 180 ? 1.882 3.300 -7.729 1.00 83.75 180 CYS A CA 1
ATOM 1453 C C . CYS A 1 180 ? 2.324 3.915 -9.055 1.00 83.75 180 CYS A C 1
ATOM 1455 O O . CYS A 1 180 ? 3.370 3.576 -9.609 1.00 83.75 180 CYS A O 1
ATOM 1457 N N . LYS A 1 181 ? 1.512 4.843 -9.564 1.00 72.19 181 LYS A N 1
ATOM 1458 C CA . LYS A 1 181 ? 1.926 5.719 -10.656 1.00 72.19 181 LYS A CA 1
ATOM 1459 C C . LYS A 1 181 ? 2.653 6.908 -10.050 1.00 72.19 181 LYS A C 1
ATOM 1461 O O . LYS A 1 181 ? 2.131 7.550 -9.136 1.00 72.19 181 LYS A O 1
ATOM 1466 N N . ALA A 1 182 ? 3.849 7.195 -10.561 1.00 65.44 182 ALA A N 1
ATOM 1467 C CA . ALA A 1 182 ? 4.464 8.496 -10.350 1.00 65.44 182 ALA A CA 1
ATOM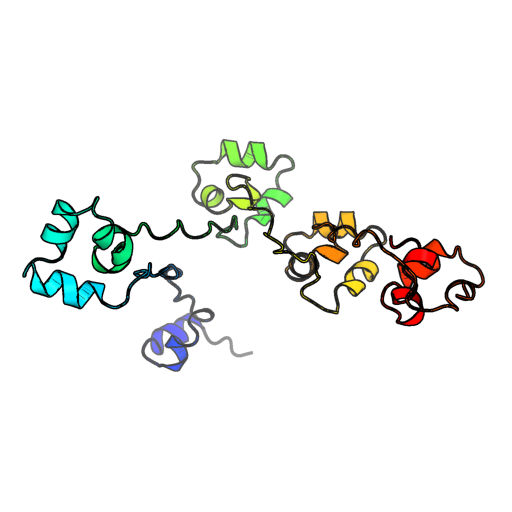 1468 C C . ALA A 1 182 ? 3.448 9.580 -10.745 1.00 65.44 182 ALA A C 1
ATOM 1470 O O . ALA A 1 182 ? 2.721 9.376 -11.725 1.00 65.44 182 ALA A O 1
ATOM 1471 N N . PRO A 1 183 ? 3.343 10.691 -9.990 1.00 61.44 183 PRO A N 1
ATOM 1472 C CA . PRO A 1 183 ? 2.595 11.837 -10.481 1.00 61.44 183 PRO A CA 1
ATOM 1473 C C . PRO A 1 183 ? 3.103 12.147 -11.888 1.00 61.44 183 PRO A C 1
ATOM 1475 O O . PRO A 1 183 ? 4.313 12.081 -12.129 1.00 61.44 183 PRO A O 1
ATOM 1478 N N . ALA A 1 184 ? 2.171 12.395 -12.813 1.00 57.91 184 ALA A N 1
ATOM 1479 C CA . ALA A 1 184 ? 2.532 12.773 -14.169 1.00 57.91 184 ALA A CA 1
ATOM 1480 C C . ALA A 1 184 ? 3.563 13.909 -14.072 1.00 57.91 184 ALA A C 1
ATOM 1482 O O . ALA A 1 184 ? 3.346 14.828 -13.269 1.00 57.91 184 ALA A O 1
ATOM 1483 N N . PRO A 1 185 ? 4.697 13.823 -14.793 1.00 57.44 185 PRO A N 1
ATOM 1484 C CA . PRO A 1 185 ? 5.671 14.899 -14.780 1.00 57.44 185 PRO A CA 1
ATOM 1485 C C . PRO A 1 185 ? 4.929 16.198 -15.093 1.00 57.44 185 PRO A C 1
ATOM 1487 O O . PRO A 1 185 ? 4.066 16.226 -15.975 1.00 57.44 185 PRO A O 1
ATOM 1490 N N . ALA A 1 186 ? 5.183 17.238 -14.295 1.00 56.19 186 ALA A N 1
ATOM 1491 C CA . ALA A 1 186 ? 4.528 18.525 -14.477 1.00 56.19 186 ALA A CA 1
ATOM 1492 C C . ALA A 1 186 ? 4.663 18.949 -15.949 1.00 56.19 186 ALA A C 1
ATOM 1494 O O . ALA A 1 186 ? 5.730 18.767 -16.535 1.00 56.19 186 ALA A O 1
ATOM 1495 N N . LEU A 1 187 ? 3.573 19.459 -16.536 1.00 58.12 187 LEU A N 1
ATOM 1496 C CA . LEU A 1 187 ? 3.506 20.011 -17.895 1.00 58.12 187 LEU A CA 1
ATOM 1497 C C . LEU A 1 187 ? 4.666 20.999 -18.118 1.00 58.12 187 LEU A C 1
ATOM 1499 O O . LEU A 1 187 ? 4.569 22.169 -17.763 1.00 58.12 187 LEU A O 1
ATOM 1503 N N . GLY A 1 188 ? 5.786 20.492 -18.630 1.00 62.56 188 GLY A N 1
ATOM 1504 C CA . GLY A 1 188 ? 7.071 21.196 -18.655 1.00 62.56 188 GLY A CA 1
ATOM 1505 C C . GLY A 1 188 ? 8.270 20.252 -18.538 1.00 62.56 188 GLY A C 1
ATOM 1506 O O . GLY A 1 188 ? 9.273 20.601 -17.922 1.00 62.56 188 GLY A O 1
ATOM 1507 N N . CYS A 1 189 ? 8.156 19.035 -19.074 1.00 75.00 189 CYS A N 1
ATOM 1508 C CA . CYS A 1 189 ? 9.240 18.062 -19.076 1.00 75.00 189 CYS A CA 1
ATOM 1509 C C . CYS A 1 189 ? 10.246 18.448 -20.168 1.00 75.00 189 CYS A C 1
ATOM 1511 O O . CYS A 1 189 ? 10.123 18.040 -21.319 1.00 75.00 189 CYS A O 1
ATOM 1513 N N . GLU A 1 190 ? 11.185 19.314 -19.803 1.00 87.31 190 GLU A N 1
ATOM 1514 C CA . GLU A 1 190 ? 12.322 19.702 -20.631 1.00 87.31 190 GLU A CA 1
ATOM 1515 C C . GLU A 1 190 ? 13.589 19.019 -20.125 1.00 87.31 190 GLU A C 1
ATOM 1517 O O . GLU A 1 190 ? 13.718 18.675 -18.944 1.00 87.31 190 GLU A O 1
ATOM 1522 N N . ASP A 1 191 ? 14.534 18.822 -21.034 1.00 89.62 191 ASP A N 1
ATOM 1523 C CA . ASP A 1 191 ? 15.852 18.350 -20.657 1.00 89.62 191 ASP A CA 1
ATOM 1524 C C . ASP A 1 191 ? 16.585 19.438 -19.871 1.00 89.62 191 ASP A C 1
ATOM 1526 O O . ASP A 1 191 ? 16.623 20.606 -20.256 1.00 89.62 191 ASP A O 1
ATOM 1530 N N . THR A 1 192 ? 17.184 19.056 -18.746 1.00 89.00 192 THR A N 1
ATOM 1531 C CA . THR A 1 192 ? 17.978 19.986 -17.924 1.00 89.00 192 THR A C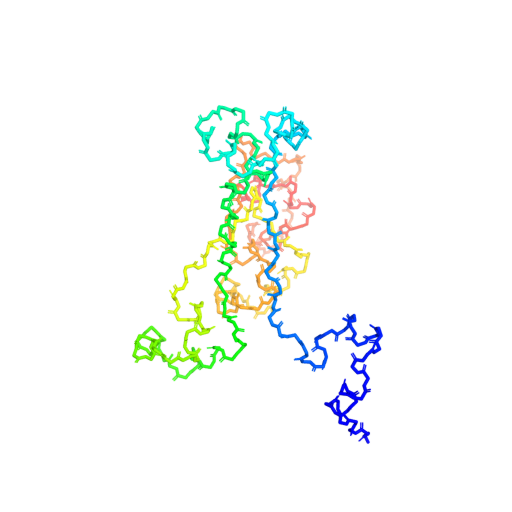A 1
ATOM 1532 C C . THR A 1 192 ? 19.370 20.239 -18.501 1.00 89.00 192 THR A C 1
ATOM 1534 O O . THR A 1 192 ? 20.089 21.119 -18.029 1.00 89.00 192 THR A O 1
ATOM 1537 N N . ARG A 1 193 ? 19.751 19.474 -19.528 1.00 89.75 193 ARG A N 1
ATOM 1538 C CA . ARG A 1 193 ? 21.010 19.580 -20.259 1.00 89.75 193 ARG A CA 1
ATOM 1539 C C . ARG A 1 193 ? 20.752 19.754 -21.747 1.00 89.75 193 ARG A C 1
ATOM 1541 O O . ARG A 1 193 ? 19.805 19.201 -22.292 1.00 89.75 193 ARG A O 1
ATOM 1548 N N . SER A 1 194 ? 21.626 20.505 -22.406 1.00 89.88 194 SER A N 1
ATOM 1549 C CA . SER A 1 194 ? 21.545 20.768 -23.846 1.00 89.88 194 SER A CA 1
ATOM 1550 C C . SER A 1 194 ? 22.170 19.669 -24.708 1.00 89.88 194 SER A C 1
ATOM 1552 O O . SER A 1 194 ? 21.916 19.624 -25.905 1.00 89.88 194 SER A O 1
ATOM 1554 N N . ASP A 1 195 ? 22.981 18.781 -24.130 1.00 91.19 195 ASP A N 1
ATOM 1555 C CA . ASP A 1 195 ? 23.705 17.726 -24.848 1.00 91.19 195 ASP A CA 1
ATOM 1556 C C . ASP A 1 195 ? 23.012 16.354 -24.793 1.00 91.19 195 ASP A C 1
ATOM 1558 O O . ASP A 1 195 ? 23.603 15.339 -25.161 1.00 91.19 195 ASP A O 1
ATOM 1562 N N . CYS A 1 196 ? 21.741 16.306 -24.390 1.00 90.50 196 CYS A N 1
ATOM 1563 C CA . CYS A 1 196 ? 20.959 15.073 -24.279 1.00 90.50 196 CYS A CA 1
ATOM 1564 C C . CYS A 1 196 ? 20.830 14.296 -25.601 1.00 90.50 196 CYS A C 1
ATOM 1566 O O . CYS A 1 196 ? 20.777 13.062 -25.604 1.00 90.50 196 CYS A O 1
ATOM 1568 N N . ASP A 1 197 ? 20.860 14.984 -26.744 1.00 88.06 197 ASP A N 1
ATOM 1569 C CA . ASP A 1 197 ? 20.854 14.341 -28.063 1.00 88.06 197 ASP A CA 1
ATOM 1570 C C . ASP A 1 197 ? 22.088 13.469 -28.314 1.00 88.06 197 ASP A C 1
ATOM 1572 O O . ASP A 1 197 ? 22.020 12.512 -29.087 1.00 88.06 197 ASP A O 1
ATOM 1576 N N . THR A 1 198 ? 23.190 13.742 -27.611 1.00 86.81 198 THR A N 1
ATOM 1577 C CA . THR A 1 198 ? 24.462 13.026 -27.763 1.00 86.81 198 THR A CA 1
ATOM 1578 C C . THR A 1 198 ? 24.572 11.767 -26.901 1.00 86.81 198 THR A C 1
ATOM 1580 O O . THR A 1 198 ? 25.615 11.112 -26.928 1.00 86.81 198 THR A O 1
ATOM 1583 N N . ILE A 1 199 ? 23.518 11.390 -26.155 1.00 86.44 199 ILE A N 1
ATOM 1584 C CA . ILE A 1 199 ? 23.512 10.164 -25.342 1.00 86.44 199 ILE A CA 1
ATOM 1585 C C . ILE A 1 199 ? 23.886 8.966 -26.217 1.00 86.44 199 ILE A C 1
ATOM 1587 O O . ILE A 1 199 ? 23.164 8.554 -27.133 1.00 86.44 199 ILE A O 1
ATOM 1591 N N . ASN A 1 200 ? 25.057 8.415 -25.918 1.00 79.75 200 ASN A N 1
ATOM 1592 C CA . ASN A 1 200 ? 25.677 7.394 -26.728 1.00 79.75 200 ASN A CA 1
ATOM 1593 C C . ASN A 1 200 ? 25.091 6.022 -26.379 1.00 79.75 200 ASN A C 1
ATOM 1595 O O . ASN A 1 200 ? 25.297 5.505 -25.286 1.00 79.75 200 ASN A O 1
ATOM 1599 N N . HIS A 1 201 ? 24.349 5.447 -27.316 1.00 78.62 201 HIS A N 1
ATOM 1600 C CA . HIS A 1 201 ? 23.564 4.221 -27.159 1.00 78.62 201 HIS A CA 1
ATOM 1601 C C . HIS A 1 201 ? 24.056 3.145 -28.140 1.00 78.62 201 HIS A C 1
ATOM 1603 O O . HIS A 1 201 ? 23.263 2.434 -28.750 1.00 78.62 201 HIS A O 1
ATOM 1609 N N . ILE A 1 202 ? 25.380 3.062 -28.348 1.00 82.75 202 ILE A N 1
ATOM 1610 C CA . ILE A 1 202 ? 25.992 2.201 -29.374 1.00 82.75 202 ILE A CA 1
ATOM 1611 C C . ILE A 1 202 ? 25.454 0.771 -29.268 1.00 82.75 202 ILE A C 1
ATOM 1613 O O . ILE A 1 202 ? 25.720 0.066 -28.298 1.00 82.75 202 ILE A O 1
ATOM 1617 N N . GLY A 1 203 ? 24.747 0.342 -30.314 1.00 84.88 203 GLY A N 1
ATOM 1618 C CA . GLY A 1 203 ? 24.279 -1.033 -30.466 1.00 84.88 203 GLY A CA 1
ATOM 1619 C C . GLY A 1 203 ? 22.934 -1.356 -29.812 1.00 84.88 203 GLY A C 1
ATOM 1620 O O . GLY A 1 203 ? 22.512 -2.506 -29.903 1.00 84.88 203 GLY A O 1
ATOM 1621 N N . GLU A 1 204 ? 22.229 -0.396 -29.204 1.00 90.06 204 GLU A N 1
ATOM 1622 C CA . GLU A 1 204 ? 20.877 -0.624 -28.678 1.00 90.06 204 GLU A CA 1
ATOM 1623 C C . GLU A 1 204 ? 19.931 0.561 -28.938 1.00 90.06 204 GLU A C 1
ATOM 1625 O O . GLU A 1 204 ? 20.384 1.692 -29.103 1.00 90.06 204 GLU A O 1
ATOM 1630 N N . PRO A 1 205 ? 18.602 0.351 -28.976 1.00 90.69 205 PRO A N 1
ATOM 1631 C CA . PRO A 1 205 ? 17.654 1.453 -29.080 1.00 90.69 205 PRO A CA 1
ATOM 1632 C C . PRO A 1 205 ? 17.790 2.417 -27.897 1.00 90.69 205 PRO A C 1
ATOM 1634 O O . PRO A 1 205 ? 17.835 1.996 -26.740 1.00 90.69 205 PRO A O 1
ATOM 1637 N N . LYS A 1 206 ? 17.761 3.726 -28.174 1.00 85.88 206 LYS A N 1
ATOM 1638 C CA . LYS A 1 206 ? 17.861 4.794 -27.162 1.00 85.88 206 LYS A CA 1
ATOM 1639 C C . LYS A 1 206 ? 16.885 4.601 -25.996 1.00 85.88 206 LYS A C 1
ATOM 1641 O O . LYS A 1 206 ? 17.263 4.771 -24.843 1.00 85.88 206 LYS A O 1
ATOM 1646 N N . ALA A 1 207 ? 15.658 4.167 -26.287 1.00 84.25 207 ALA A N 1
ATOM 1647 C CA . ALA A 1 207 ? 14.648 3.869 -25.273 1.00 84.25 207 ALA A CA 1
ATOM 1648 C C . ALA A 1 207 ? 15.080 2.748 -24.306 1.00 84.25 207 ALA A C 1
ATOM 1650 O O . ALA A 1 207 ? 14.901 2.879 -23.095 1.00 84.25 207 ALA A O 1
ATOM 1651 N N . SER A 1 208 ? 15.688 1.672 -24.817 1.00 84.06 208 SER A N 1
ATOM 1652 C CA . SER A 1 208 ? 16.193 0.550 -24.013 1.00 84.06 208 SER A CA 1
ATOM 1653 C C . SER A 1 208 ? 17.377 0.968 -23.141 1.00 84.06 208 SER A C 1
ATOM 1655 O O . SER A 1 208 ? 17.381 0.679 -21.941 1.00 84.06 208 SER A O 1
ATOM 1657 N N . TYR A 1 209 ? 18.318 1.730 -23.710 1.00 90.62 209 TYR A N 1
ATOM 1658 C CA . TYR A 1 209 ? 19.445 2.308 -22.975 1.00 90.62 209 TYR A CA 1
ATOM 1659 C C . TYR A 1 209 ? 18.957 3.200 -21.826 1.00 90.62 209 TYR A C 1
ATOM 1661 O O . TYR A 1 209 ? 19.334 3.004 -20.669 1.00 90.62 209 TYR A O 1
ATOM 1669 N N . CYS A 1 210 ? 18.059 4.142 -22.134 1.00 91.44 210 CYS A N 1
ATOM 1670 C CA . CYS A 1 210 ? 17.487 5.054 -21.154 1.00 91.44 210 CYS A CA 1
ATOM 1671 C C . CYS A 1 210 ? 16.757 4.279 -20.046 1.00 91.44 210 CYS A C 1
ATOM 1673 O O . CYS A 1 210 ? 17.015 4.509 -18.867 1.00 91.44 210 CYS A O 1
ATOM 1675 N N . ALA A 1 211 ? 15.899 3.312 -20.385 1.00 86.12 211 ALA A N 1
ATOM 1676 C CA . ALA A 1 211 ? 15.186 2.511 -19.390 1.00 86.12 211 ALA A CA 1
ATOM 1677 C C . ALA A 1 211 ? 16.140 1.782 -18.427 1.00 86.12 211 ALA A C 1
ATOM 1679 O O . ALA A 1 211 ? 15.927 1.800 -17.212 1.00 86.12 211 ALA A O 1
ATOM 1680 N N . ARG A 1 212 ? 17.219 1.194 -18.958 1.00 88.12 212 ARG A N 1
ATOM 1681 C CA . ARG A 1 212 ? 18.232 0.465 -18.183 1.00 88.12 212 ARG A CA 1
ATOM 1682 C C . ARG A 1 212 ? 19.049 1.377 -17.266 1.00 88.12 212 ARG A C 1
ATOM 1684 O O . ARG A 1 212 ? 19.385 0.979 -16.154 1.00 88.12 212 ARG A O 1
ATOM 1691 N N . LEU A 1 213 ? 19.343 2.595 -17.714 1.00 88.44 213 LEU A N 1
ATOM 1692 C CA . LEU A 1 213 ? 20.185 3.568 -17.012 1.00 88.44 213 LEU A CA 1
ATOM 1693 C C . LEU A 1 213 ? 19.391 4.755 -16.462 1.00 88.44 213 LEU A C 1
ATOM 1695 O O . LEU A 1 213 ? 19.933 5.832 -16.262 1.00 88.44 213 LEU A O 1
ATOM 1699 N N . ARG A 1 214 ? 18.106 4.563 -16.150 1.00 85.06 214 ARG A N 1
ATOM 1700 C CA . ARG A 1 214 ? 17.195 5.637 -15.718 1.00 85.06 214 ARG A CA 1
ATOM 1701 C C . ARG A 1 214 ? 17.684 6.449 -14.510 1.00 85.06 214 ARG A C 1
ATOM 1703 O O . ARG A 1 214 ? 17.274 7.593 -14.344 1.00 85.06 214 ARG A O 1
ATOM 1710 N N . MET A 1 215 ? 18.521 5.851 -13.661 1.00 80.44 215 MET A N 1
ATOM 1711 C CA . MET A 1 215 ? 19.087 6.493 -12.467 1.00 80.44 215 MET A CA 1
ATOM 1712 C C . MET A 1 215 ? 20.467 7.124 -12.703 1.00 80.44 215 MET A C 1
ATOM 1714 O O . MET A 1 215 ? 20.999 7.762 -11.798 1.00 80.44 215 MET A O 1
ATOM 1718 N N . ASP A 1 216 ? 21.060 6.942 -13.882 1.00 87.56 216 ASP A N 1
ATOM 1719 C CA . ASP A 1 216 ? 22.327 7.573 -14.232 1.00 87.56 216 ASP A CA 1
ATOM 1720 C C . ASP A 1 216 ? 22.125 9.096 -14.369 1.00 87.56 216 ASP A C 1
ATOM 1722 O O . ASP A 1 216 ? 21.142 9.524 -14.990 1.00 87.56 216 ASP A O 1
ATOM 1726 N N . PRO A 1 217 ? 23.003 9.947 -13.805 1.00 84.75 217 PRO A N 1
ATOM 1727 C CA . PRO A 1 217 ? 22.907 11.400 -13.950 1.00 84.75 217 PRO A CA 1
ATOM 1728 C C . PRO A 1 217 ? 22.814 11.871 -15.407 1.00 84.75 217 PRO A C 1
ATOM 1730 O O . PRO A 1 217 ? 22.076 12.810 -15.690 1.00 84.75 217 PRO A O 1
ATOM 1733 N N . ALA A 1 218 ? 23.496 11.202 -16.341 1.00 87.38 218 ALA A N 1
ATOM 1734 C CA . ALA A 1 218 ? 23.464 11.548 -17.760 1.00 87.38 218 ALA A CA 1
ATOM 1735 C C . ALA A 1 218 ? 22.103 11.264 -18.418 1.00 87.38 218 ALA A C 1
ATOM 1737 O O . ALA A 1 218 ? 21.750 11.912 -19.396 1.00 87.38 218 ALA A O 1
ATOM 1738 N N . VAL A 1 219 ? 21.330 10.317 -17.882 1.00 91.12 219 VAL A N 1
ATOM 1739 C CA . VAL A 1 219 ? 20.026 9.904 -18.427 1.00 91.12 219 VAL A CA 1
ATOM 1740 C C . VAL A 1 219 ? 18.880 10.596 -17.681 1.00 91.12 219 VAL A C 1
ATOM 1742 O O . VAL A 1 219 ? 17.926 11.075 -18.289 1.00 91.12 219 VAL A O 1
ATOM 1745 N N . SER A 1 220 ? 18.981 10.707 -16.356 1.00 88.06 220 SER A N 1
ATOM 1746 C CA . SER A 1 220 ? 17.973 11.356 -15.504 1.00 88.06 220 SER A CA 1
ATOM 1747 C C . SER A 1 220 ? 17.844 12.865 -15.746 1.00 88.06 220 SER A C 1
ATOM 1749 O O . SER A 1 220 ? 16.769 13.418 -15.527 1.00 88.06 220 SER A O 1
ATOM 1751 N N . GLN A 1 221 ? 18.900 13.517 -16.243 1.00 91.00 221 GLN A N 1
ATOM 1752 C CA . GLN A 1 221 ? 18.899 14.932 -16.643 1.00 91.00 221 GLN A CA 1
ATOM 1753 C C . GLN A 1 221 ? 18.303 15.180 -18.039 1.00 91.00 221 GLN A C 1
ATOM 1755 O O . GLN A 1 221 ? 18.136 16.340 -18.424 1.00 91.00 221 GLN A O 1
ATOM 1760 N N . CYS A 1 222 ? 17.949 14.110 -18.757 1.00 92.75 222 CYS A N 1
ATOM 1761 C CA . CYS A 1 222 ? 17.451 14.128 -20.130 1.00 92.75 222 CYS A CA 1
ATOM 1762 C C . CYS A 1 222 ? 16.069 13.447 -20.277 1.00 92.75 222 CYS A C 1
ATOM 1764 O O . CYS A 1 222 ? 15.903 12.554 -21.117 1.00 92.75 222 CYS A O 1
ATOM 1766 N N . PRO A 1 223 ? 15.068 13.789 -19.440 1.00 89.69 223 PRO A N 1
ATOM 1767 C CA . PRO A 1 223 ? 13.792 13.082 -19.401 1.00 89.69 223 PRO A CA 1
ATOM 1768 C C . PRO A 1 223 ? 12.973 13.194 -20.696 1.00 89.69 223 PRO A C 1
ATOM 1770 O O . PRO A 1 223 ? 12.264 12.243 -21.024 1.00 89.69 223 PRO A O 1
ATOM 1773 N N . LYS A 1 224 ? 13.085 14.292 -21.453 1.00 89.38 224 LYS A N 1
ATOM 1774 C CA . LYS A 1 224 ? 12.390 14.482 -22.737 1.00 89.38 224 LYS A CA 1
ATOM 1775 C C . LYS A 1 224 ? 13.038 13.644 -23.814 1.00 89.38 224 LYS A C 1
ATOM 1777 O O . LYS A 1 224 ? 12.372 12.853 -24.478 1.00 89.38 224 LYS A O 1
ATOM 1782 N N . THR A 1 225 ? 14.355 13.739 -23.902 1.00 91.00 225 THR A N 1
ATOM 1783 C CA . THR A 1 225 ? 15.140 12.965 -24.853 1.00 91.00 225 THR A CA 1
ATOM 1784 C C . THR A 1 225 ? 15.047 11.447 -24.623 1.00 91.00 225 THR A C 1
ATOM 1786 O O . THR A 1 225 ? 15.097 10.668 -25.578 1.00 91.00 225 THR A O 1
ATOM 1789 N N . CYS A 1 226 ? 14.886 11.009 -23.373 1.00 90.00 226 CYS A N 1
ATOM 1790 C CA . CYS A 1 226 ? 14.721 9.601 -23.013 1.00 90.00 226 CYS A CA 1
ATOM 1791 C C . CYS A 1 226 ? 13.265 9.104 -22.984 1.00 90.00 226 CYS A C 1
ATOM 1793 O O . CYS A 1 226 ? 13.048 7.929 -22.681 1.00 90.00 226 CYS A O 1
ATOM 1795 N N . GLY A 1 227 ? 12.273 9.954 -23.280 1.00 84.88 227 GLY A N 1
ATOM 1796 C CA . GLY A 1 227 ? 10.855 9.569 -23.246 1.00 84.88 227 GLY A CA 1
ATOM 1797 C C . GLY A 1 227 ? 10.375 9.150 -21.852 1.00 84.88 227 GLY A C 1
ATOM 1798 O O . GLY A 1 227 ? 9.617 8.195 -21.703 1.00 84.88 227 GLY A O 1
ATOM 1799 N N . PHE A 1 228 ? 10.903 9.793 -20.809 1.00 83.12 228 PHE A N 1
ATOM 1800 C CA . PHE A 1 228 ? 10.432 9.633 -19.429 1.00 83.12 228 PHE A CA 1
ATOM 1801 C C . PHE A 1 228 ? 9.336 10.625 -19.053 1.00 83.12 228 PHE A C 1
ATOM 1803 O O . PHE A 1 228 ? 8.746 10.486 -17.975 1.00 83.12 228 PHE A O 1
ATOM 1810 N N . CYS A 1 229 ? 9.115 11.605 -19.925 1.00 73.69 229 CYS A N 1
ATOM 1811 C CA . CYS A 1 229 ? 7.841 12.273 -20.088 1.00 73.69 229 CYS A CA 1
ATOM 1812 C C . CYS A 1 229 ? 6.854 11.279 -20.740 1.00 73.69 229 CYS A C 1
ATOM 1814 O O . CYS A 1 229 ? 5.716 11.202 -20.243 1.00 73.69 229 CYS A O 1
#

Foldseek 3Di:
DDPDPLQVVCVVCVPPVVCVVCVPSNVVPPDDPQPQLQDDQLDDCLVVVLVVVDPDSQVSCVVCVPPPSSVSVCNSNVVDDRPPRPPQQAQQDPCLVVLVVPDVCSQVVLVVCVVPPNSVRHRNSNVVDDRPLPCPDLFPDQQDPCLLCCCVVDVCSQVSLVVPVVDPSSVRGCVSNVSDDGDDPPPDPAQQDPCLVVPDPPPDPLLVVLVNCVVPPSNVSHCPSNVVD

Organism: Oulactis sp. (NCBI:txid2093647)

Sequence (229 aa):
RNHYDVAKYCNAHRGDDFIKDCPRFCGFCNSRQPVQVVCHDTRNDCSRVIARYSHDVRDYCHRHRNEPFIQQCQGTCGFCRAPAPAWHCVDVRHDCWWIGKHHSDVAAYCDKHKDNNFIKQCQRTCGYCKATAPHWGAGCVDLRNDCSRIAQYSHDVEGYCHTHRSIALIQQCPRTCGFCKAPAPALGCEDTRSDCDTINHIGEPKASYCARLRMDPAVSQCPKTCGFC

InterPro domains:
  IPR003582 ShKT domain [PF01549] (7-29)
  IPR003582 ShKT domain [PF01549] (139-180)
  IPR003582 ShKT domain [PF01549] (188-229)
  IPR003582 ShKT domain [PS51670] (140-180)
  IPR003582 ShKT domain [PS51670] (189-229)
  IPR003582 ShKT domain [SM00254] (38-81)
  IPR003582 ShKT domain [SM00254] (88-130)
  IPR003582 ShKT domain [SM00254] (139-181)
  IPR003582 ShKT domain [SM00254] (188-229)